Protein AF-A0A523TZM5-F1 (afdb_monomer)

Nearest PDB structures (foldseek):
  6fwv-assembly2_B  TM=5.794E-01  e=3.083E-03  Bacillus anthracis
  6fwv-assembly1_A  TM=5.996E-01  e=4.159E-03  Bacillus anthracis
  3rkp-assembly2_B  TM=5.674E-01  e=5.610E-03  Bacillus cereus ATCC 14579
  3e8v-assembly1_A  TM=5.576E-01  e=9.617E-03  Bacteroides fragilis NCTC 9343
  2ww8-assembly1_A  TM=5.257E-01  e=3.811E-02  Streptococcus pneumoniae

Solvent-accessible surface area (backbone atoms only — not comparable to full-atom values): 15868 Å² total; per-residue (Å²): 140,67,70,68,62,53,50,55,52,51,51,52,51,53,51,51,51,52,52,50,52,50,45,47,59,74,77,52,61,86,73,82,87,75,75,58,80,83,77,53,58,76,68,57,53,54,52,54,51,49,51,49,15,49,49,29,68,74,69,65,47,61,66,63,42,52,54,59,50,61,78,68,67,60,81,61,56,32,64,51,30,39,53,48,16,53,50,34,56,75,68,70,47,66,65,69,58,24,52,19,24,39,52,49,15,49,65,58,63,64,59,87,70,80,85,80,90,79,88,80,90,78,80,92,75,86,88,77,93,74,81,94,76,84,87,80,80,86,78,88,72,84,76,84,78,77,74,83,73,76,76,74,75,51,50,23,36,75,73,46,75,49,76,42,77,53,87,84,53,87,62,30,27,45,34,38,39,32,26,38,75,82,72,43,51,41,55,73,48,47,32,40,39,36,40,96,90,51,70,51,74,47,46,16,33,81,42,75,94,77,29,38,11,28,31,70,45,81,60,56,86,96,44,55,30,29,44,30,40,78,57,30,50,66,72,51,68,78,47,49,64,43,82,31,67,53,98,87,67,53,77,43,60,18,26,38,41,38,34,30,34,29,62,73,81,130

Foldseek 3Di:
DPPVVVVVVVVVVVVVVVVVVCCAPPPPDDDPPDPQCQPDDPVVLLVQLLVLLLVCVVPVPLVVSVVSVVSNVDDLQLVVLLVSLVVCVVVVHPNSSSVSSNVNSVSVVPDPDPDDDDDDDDDDDDDDDDDDDDDDDDDDDDDDDDDPDPDDAQQKEWDDKDWADDVVPVFAKEKEFEAEPVRAAAWFWWKWKDWDPGIDIDIAQPDPVVHRNIDMDTADAPIWIWMDGPSYDDIRGRDHFDWDADPVGDTDTIYMYIYMYGDDDD

pLDDT: mean 77.71, std 16.59, range [35.59, 95.38]

Radius of gyration: 30.73 Å; Cα contacts (8 Å, |Δi|>4): 353; chains: 1; bounding box: 85×67×90 Å

Mean predicted aligned error: 21.0 Å

Secondary structure (DSSP, 8-state):
--HHHHHHHHHHHHHHHHHHHHHHHHTS--------GGGS-HHHHHHHHHHHHHHHHHH--HHHHHHHHHHHT-SSHHHHHHHHHHHHHHTT--HHHHHHHHHHHHHHHT----S-----PPPP---PPPPPPP--PPP-PPPP-------PPPSEEEEEEEEE--TT--S-EEEEEEE-TTS-B-SS-EEEEEETTEEEEEETTS-TTT-TTEEEEEPPTT--EEEEETTEE-EEEEE---EEE-TTS-EEE-EEEEEEEEPPP-

Structure (mmCIF, N/CA/C/O backbone):
data_AF-A0A523TZM5-F1
#
_entry.id   AF-A0A523TZM5-F1
#
loop_
_atom_site.group_PDB
_atom_site.id
_atom_site.type_symbol
_atom_site.label_atom_id
_atom_site.label_alt_id
_atom_site.label_comp_id
_atom_site.label_asym_id
_atom_site.label_entity_id
_atom_site.label_seq_id
_atom_site.pdbx_PDB_ins_code
_atom_site.Cartn_x
_atom_site.Cartn_y
_atom_site.Cartn_z
_atom_site.occupancy
_atom_site.B_iso_or_equiv
_atom_site.auth_seq_id
_atom_site.auth_comp_id
_atom_site.auth_asym_id
_atom_site.auth_atom_id
_atom_site.pdbx_PDB_model_num
ATOM 1 N N . MET A 1 1 ? -57.112 22.376 24.353 1.00 52.84 1 MET A N 1
ATOM 2 C CA . MET A 1 1 ? -55.722 22.732 24.732 1.00 52.84 1 MET A CA 1
ATOM 3 C C . MET A 1 1 ? -54.672 21.960 23.908 1.00 52.84 1 MET A C 1
ATOM 5 O O . MET A 1 1 ? -53.610 21.655 24.419 1.00 52.84 1 MET A O 1
ATOM 9 N N . SER A 1 2 ? -54.918 21.672 22.620 1.00 59.94 2 SER A N 1
ATOM 10 C CA . SER A 1 2 ? -54.101 20.730 21.821 1.00 59.94 2 SER A CA 1
ATOM 11 C C . SER A 1 2 ? -53.388 21.338 20.602 1.00 59.94 2 SER A C 1
ATOM 13 O O . SER A 1 2 ? -52.633 20.643 19.935 1.00 59.94 2 SER A O 1
ATOM 15 N N . ARG A 1 3 ? -53.585 22.628 20.287 1.00 60.50 3 ARG A N 1
ATOM 16 C CA . ARG A 1 3 ? -52.954 23.250 19.105 1.00 60.50 3 ARG A CA 1
ATOM 17 C C . ARG A 1 3 ? -51.536 23.764 19.357 1.00 60.50 3 ARG A C 1
ATOM 19 O O . ARG A 1 3 ? -50.700 23.607 18.483 1.00 60.50 3 ARG A O 1
ATOM 26 N N . LEU A 1 4 ? -51.235 24.302 20.543 1.00 61.94 4 LEU A N 1
ATOM 27 C CA . LEU A 1 4 ? -49.889 24.817 20.846 1.00 61.94 4 LEU A CA 1
ATOM 28 C C . LEU A 1 4 ? -48.853 23.705 21.086 1.00 61.94 4 LEU A C 1
ATOM 30 O O . LEU A 1 4 ? -47.705 23.859 20.682 1.00 61.94 4 LEU A O 1
ATOM 34 N N . GLY A 1 5 ? -49.250 22.574 21.682 1.00 66.00 5 GLY A N 1
ATOM 35 C CA . GLY A 1 5 ? -48.340 21.443 21.919 1.00 66.00 5 GLY A CA 1
ATOM 36 C C . GLY A 1 5 ? -47.827 20.808 20.623 1.00 66.00 5 GLY A C 1
ATOM 37 O O . GLY A 1 5 ? -46.644 20.498 20.509 1.00 66.00 5 GLY A O 1
ATOM 38 N N . ASN A 1 6 ? -48.688 20.708 19.605 1.00 74.25 6 ASN A N 1
ATOM 39 C CA . ASN A 1 6 ? -48.296 20.166 18.305 1.00 74.25 6 ASN A CA 1
ATOM 40 C C . ASN A 1 6 ? -47.303 21.080 17.572 1.00 74.25 6 ASN A C 1
ATOM 42 O O . ASN A 1 6 ? -46.401 20.574 16.912 1.00 74.25 6 ASN A O 1
ATOM 46 N N . PHE A 1 7 ? -47.414 22.407 17.713 1.00 80.69 7 PHE A N 1
ATOM 47 C CA . PHE A 1 7 ? -46.448 23.336 17.114 1.00 80.69 7 PHE A CA 1
ATOM 48 C C . PHE A 1 7 ? -45.051 23.195 17.721 1.00 80.69 7 PHE A C 1
ATOM 50 O O . PHE A 1 7 ? -44.075 23.177 16.977 1.00 80.69 7 PHE A O 1
ATOM 57 N N . ALA A 1 8 ? -44.946 23.035 19.042 1.00 82.12 8 ALA A N 1
ATOM 58 C CA . ALA A 1 8 ? -43.656 22.814 19.694 1.00 82.12 8 ALA A CA 1
ATOM 59 C C . ALA A 1 8 ? -42.992 21.504 19.227 1.00 82.12 8 ALA A C 1
ATOM 61 O O . ALA A 1 8 ? -41.791 21.482 18.965 1.00 82.12 8 ALA A O 1
ATOM 62 N N . LEU A 1 9 ? -43.783 20.441 19.041 1.00 84.69 9 LEU A N 1
ATOM 63 C CA . LEU A 1 9 ? -43.298 19.167 18.500 1.00 84.69 9 LEU A CA 1
ATOM 64 C C . LEU A 1 9 ? -42.815 19.287 17.048 1.00 84.69 9 LEU A C 1
ATOM 66 O O . LEU A 1 9 ? -41.752 18.771 16.714 1.00 84.69 9 LEU A O 1
ATOM 70 N N . ILE A 1 10 ? -43.565 19.991 16.195 1.00 89.50 10 ILE A N 1
ATOM 71 C CA . ILE A 1 10 ? -43.198 20.185 14.784 1.00 89.50 10 ILE A CA 1
ATOM 72 C C . ILE A 1 10 ? -41.922 21.023 14.665 1.00 89.50 10 ILE A C 1
ATOM 74 O O . ILE A 1 10 ? -41.045 20.690 13.872 1.00 89.50 10 ILE A O 1
ATOM 78 N N . ILE A 1 11 ? -41.789 22.081 15.470 1.00 91.88 11 ILE A N 1
ATOM 79 C CA . ILE A 1 11 ? -40.585 22.919 15.473 1.00 91.88 11 ILE A CA 1
ATOM 80 C C . ILE A 1 11 ? -39.376 22.104 15.932 1.00 91.88 11 ILE A C 1
ATOM 82 O O . ILE A 1 11 ? -38.346 22.151 15.270 1.00 91.88 11 ILE A O 1
ATOM 86 N N . GLY A 1 12 ? -39.507 21.310 17.001 1.00 91.56 12 GLY A N 1
ATOM 87 C CA . GLY A 1 12 ? -38.433 20.431 17.468 1.00 91.56 12 GLY A CA 1
ATOM 88 C C . GLY A 1 12 ? -37.997 19.405 16.416 1.00 91.56 12 GLY A C 1
ATOM 89 O O . GLY A 1 12 ? -36.801 19.230 16.193 1.00 91.56 12 GLY A O 1
ATOM 90 N N . LEU A 1 13 ? -38.951 18.783 15.715 1.00 93.56 13 LEU A N 1
ATOM 91 C CA . LEU A 1 13 ? -38.673 17.829 14.637 1.00 93.56 13 LEU A CA 1
ATOM 92 C C . LEU A 1 13 ? -37.927 18.489 13.469 1.00 93.56 13 LEU A C 1
ATOM 94 O O . LEU A 1 13 ? -36.939 17.944 12.983 1.00 93.56 13 LEU A O 1
ATOM 98 N N . LEU A 1 14 ? -38.380 19.666 13.032 1.00 95.12 14 LEU A N 1
ATOM 99 C CA . LEU A 1 14 ? -37.749 20.390 11.929 1.00 95.12 14 LEU A CA 1
ATOM 100 C C . LEU A 1 14 ? -36.331 20.841 12.283 1.00 95.12 14 LEU A C 1
ATOM 102 O O . LEU A 1 14 ? -35.432 20.715 11.456 1.00 95.12 14 LEU A O 1
ATOM 106 N N . LEU A 1 15 ? -36.119 21.317 13.512 1.00 94.56 15 LEU A N 1
ATOM 107 C CA . LEU A 1 15 ? -34.799 21.729 13.991 1.00 94.56 15 LEU A CA 1
ATOM 108 C C . LEU A 1 15 ? -33.837 20.541 14.089 1.00 94.56 15 LEU A C 1
ATOM 110 O O . LEU A 1 15 ? -32.701 20.642 13.634 1.00 94.56 15 LEU A O 1
ATOM 114 N N . GLY A 1 16 ? -34.301 19.406 14.619 1.00 93.25 16 GLY A N 1
ATOM 115 C CA . GLY A 1 16 ? -33.507 18.180 14.689 1.00 93.25 16 GLY A CA 1
ATOM 116 C C . GLY A 1 16 ? -33.163 17.623 13.308 1.00 93.25 16 GLY A C 1
ATOM 117 O O . GLY A 1 16 ? -32.018 17.256 13.062 1.00 93.25 16 GLY A O 1
ATOM 118 N N . PHE A 1 17 ? -34.124 17.620 12.380 1.00 95.06 17 PHE A N 1
ATOM 119 C CA . PHE A 1 17 ? -33.896 17.161 11.011 1.00 95.06 17 PHE A CA 1
ATOM 120 C C . PHE A 1 17 ? -32.901 18.059 10.273 1.00 95.06 17 PHE A C 1
ATOM 122 O O . PHE A 1 17 ? -31.962 17.553 9.669 1.00 95.06 17 PHE A O 1
ATOM 129 N N . ALA A 1 18 ? -33.054 19.382 10.373 1.00 93.81 18 ALA A N 1
ATOM 130 C CA . ALA A 1 18 ? -32.127 20.332 9.765 1.00 93.81 18 ALA A CA 1
ATOM 131 C C . ALA A 1 18 ? -30.705 20.192 10.332 1.00 93.81 18 ALA A C 1
ATOM 133 O O . ALA A 1 18 ? -29.741 20.177 9.568 1.00 93.81 18 ALA A O 1
ATOM 134 N N . ALA A 1 19 ? -30.576 20.031 11.653 1.00 91.56 19 ALA A N 1
ATOM 135 C CA . ALA A 1 19 ? -29.288 19.813 12.304 1.00 91.56 19 ALA A CA 1
ATOM 136 C C . ALA A 1 19 ? -28.645 18.480 11.885 1.00 91.56 19 ALA A C 1
ATOM 138 O O . ALA A 1 19 ? -27.455 18.450 11.582 1.00 91.56 19 ALA A O 1
ATOM 139 N N . GLY A 1 20 ? -29.425 17.397 11.805 1.00 87.38 20 GLY A N 1
ATOM 140 C CA . GLY A 1 20 ? -28.947 16.089 11.350 1.00 87.38 20 GLY A CA 1
ATOM 141 C C . GLY A 1 20 ? -28.499 16.097 9.888 1.00 87.38 20 GLY A C 1
ATOM 142 O O . GLY A 1 20 ? -27.446 15.552 9.565 1.00 87.38 20 GLY A O 1
ATOM 143 N N . LEU A 1 21 ? -29.245 16.779 9.013 1.00 89.44 21 LEU A N 1
ATOM 144 C CA . LEU A 1 21 ? -28.885 16.919 7.601 1.00 89.44 21 LEU A CA 1
ATOM 145 C C . LEU A 1 21 ? -27.598 17.727 7.439 1.00 89.44 21 LEU A C 1
ATOM 147 O O . LEU A 1 21 ? -26.691 17.291 6.736 1.00 89.44 21 LEU A O 1
ATOM 151 N N . PHE A 1 22 ? -27.484 18.852 8.149 1.00 89.81 22 PHE A N 1
ATOM 152 C CA . PHE A 1 22 ? -26.275 19.671 8.152 1.00 89.81 22 PHE A CA 1
ATOM 153 C C . PHE A 1 22 ? -25.059 18.890 8.667 1.00 89.81 22 PHE A C 1
ATOM 155 O O . PHE A 1 22 ? -23.999 18.923 8.045 1.00 89.81 22 PHE A O 1
ATOM 162 N N . TYR A 1 23 ? -25.228 18.123 9.747 1.00 86.94 23 TYR A N 1
ATOM 163 C CA . TYR A 1 23 ? -24.180 17.259 10.286 1.00 86.94 23 TYR A CA 1
ATOM 164 C C . TYR A 1 23 ? -23.730 16.209 9.259 1.00 86.94 23 TYR A C 1
ATOM 166 O O . TYR A 1 23 ? -22.537 16.088 8.985 1.00 86.94 23 TYR A O 1
ATOM 174 N N . SER A 1 24 ? -24.681 15.512 8.624 1.00 84.88 24 SER A N 1
ATOM 175 C CA . SER A 1 24 ? -24.379 14.496 7.606 1.00 84.88 24 SER A CA 1
ATOM 176 C C . SER A 1 24 ? -23.699 15.058 6.353 1.00 84.88 24 SER A C 1
ATOM 178 O O . SER A 1 24 ? -22.948 14.350 5.701 1.00 84.88 24 SER A O 1
ATOM 180 N N . TRP A 1 25 ? -23.931 16.326 6.003 1.00 83.56 25 TRP A N 1
ATOM 181 C CA . TRP A 1 25 ? -23.362 16.927 4.792 1.00 83.56 25 TRP A CA 1
ATOM 182 C C . TRP A 1 25 ? -22.015 17.610 5.013 1.00 83.56 25 TRP A C 1
ATOM 184 O O . TRP A 1 25 ? -21.159 17.554 4.136 1.00 83.56 25 TRP A O 1
ATOM 194 N N . THR A 1 26 ? -21.824 18.278 6.151 1.00 82.38 26 THR A N 1
ATOM 195 C CA . THR A 1 26 ? -20.603 19.055 6.407 1.00 82.38 26 THR A CA 1
ATOM 196 C C . THR A 1 26 ? -19.524 18.247 7.112 1.00 82.38 26 THR A C 1
ATOM 198 O O . THR A 1 26 ? -18.348 18.493 6.866 1.00 82.38 26 THR A O 1
ATOM 201 N N . ILE A 1 27 ? -19.898 17.318 7.995 1.00 77.81 27 ILE A N 1
ATOM 202 C CA . ILE A 1 27 ? -18.931 16.656 8.882 1.00 77.81 27 ILE A CA 1
ATOM 203 C C . ILE A 1 27 ? -18.574 15.258 8.377 1.00 77.81 27 ILE A C 1
ATOM 205 O O . ILE A 1 27 ? -17.442 14.829 8.567 1.00 77.81 27 ILE A O 1
ATOM 209 N N . ASN A 1 28 ? -19.500 14.562 7.712 1.00 61.41 28 ASN A N 1
ATOM 210 C CA . ASN A 1 28 ? -19.249 13.216 7.201 1.00 61.41 28 ASN A CA 1
ATOM 211 C C . ASN A 1 28 ? -19.872 13.009 5.806 1.00 61.41 28 ASN A C 1
ATOM 213 O O . ASN A 1 28 ? -20.891 12.321 5.690 1.00 61.41 28 ASN A O 1
ATOM 217 N N . PRO A 1 29 ? -19.324 13.654 4.754 1.00 66.06 29 PRO A N 1
ATOM 218 C CA . PRO A 1 29 ? -19.803 13.440 3.395 1.00 66.06 29 PRO A CA 1
ATOM 219 C C . PRO A 1 29 ? -19.679 11.956 3.036 1.00 66.06 29 PRO A C 1
ATOM 221 O O . PRO A 1 29 ? -18.665 11.324 3.310 1.00 66.06 29 PRO A O 1
ATOM 224 N N . VAL A 1 30 ? -20.724 11.397 2.423 1.00 59.34 30 VAL A N 1
ATOM 225 C CA . VAL A 1 30 ? -20.752 9.981 2.038 1.00 59.34 30 VAL A CA 1
ATOM 226 C C . VAL A 1 30 ? -19.715 9.743 0.940 1.00 59.34 30 VAL A C 1
ATOM 228 O O . VAL A 1 30 ? -19.968 10.014 -0.235 1.00 59.34 30 VAL A O 1
ATOM 231 N N . GLU A 1 31 ? -18.544 9.236 1.310 1.00 61.19 31 GLU A N 1
ATOM 232 C CA . GLU A 1 31 ? -17.627 8.610 0.367 1.00 61.19 31 GLU A CA 1
ATOM 233 C C . GLU A 1 31 ? -18.182 7.229 0.014 1.00 61.19 31 GLU A C 1
ATOM 235 O O . GLU A 1 31 ? -18.322 6.349 0.862 1.00 61.19 31 GLU A O 1
ATOM 240 N N . TYR A 1 32 ? -18.551 7.041 -1.255 1.00 47.94 32 TYR A N 1
ATOM 241 C CA . TYR A 1 32 ? -18.967 5.746 -1.790 1.00 47.94 32 TYR A CA 1
ATOM 242 C C . TYR A 1 32 ? -17.741 4.826 -1.918 1.00 47.94 32 TYR A C 1
ATOM 244 O O . TYR A 1 32 ? -17.226 4.599 -3.014 1.00 47.94 32 TYR A O 1
ATOM 252 N N . ILE A 1 33 ? -17.252 4.314 -0.790 1.00 52.00 33 ILE A N 1
ATOM 253 C CA . ILE A 1 33 ? -16.214 3.281 -0.721 1.00 52.00 33 ILE A CA 1
ATOM 254 C C . ILE A 1 33 ? -16.911 1.930 -0.896 1.00 52.00 33 ILE A C 1
ATOM 256 O O . ILE A 1 33 ? -17.361 1.327 0.067 1.00 52.00 33 ILE A O 1
ATOM 260 N N . ASP A 1 34 ? -17.123 1.575 -2.164 1.00 47.78 34 ASP A N 1
ATOM 261 C CA . ASP A 1 34 ? -17.289 0.227 -2.742 1.00 47.78 34 ASP A CA 1
ATOM 262 C C . ASP A 1 34 ? -18.132 0.335 -4.017 1.00 47.78 34 ASP A C 1
ATOM 264 O O . ASP A 1 34 ? -19.267 -0.139 -4.130 1.00 47.78 34 ASP A O 1
ATOM 268 N N . SER A 1 35 ? -17.566 0.989 -5.034 1.00 43.72 35 SER A N 1
ATOM 269 C CA . SER A 1 35 ? -18.099 0.836 -6.383 1.00 43.72 35 SER A CA 1
ATOM 270 C C . SER A 1 35 ? -17.695 -0.544 -6.895 1.00 43.72 35 SER A C 1
ATOM 272 O O . SER A 1 35 ? -16.604 -0.755 -7.417 1.00 43.72 35 SER A O 1
ATOM 274 N N . SER A 1 36 ? -18.601 -1.509 -6.724 1.00 48.62 36 SER A N 1
ATOM 275 C CA . SER A 1 36 ? -18.529 -2.784 -7.435 1.00 48.62 36 SER A CA 1
ATOM 276 C C . SER A 1 36 ? -18.241 -2.503 -8.924 1.00 48.62 36 SER A C 1
ATOM 278 O O . SER A 1 36 ? -18.894 -1.623 -9.494 1.00 48.62 36 SER A O 1
ATOM 280 N N . PRO A 1 37 ? -17.298 -3.210 -9.578 1.00 49.06 37 PRO A N 1
ATOM 281 C CA . PRO A 1 37 ? -16.842 -2.911 -10.944 1.00 49.06 37 PRO A CA 1
ATOM 282 C C . PRO A 1 37 ? -17.927 -2.980 -12.039 1.00 49.06 37 PRO A C 1
ATOM 284 O O . PRO A 1 37 ? -17.660 -2.646 -13.192 1.00 49.06 37 PRO A O 1
ATOM 287 N N . ASP A 1 38 ? -19.157 -3.368 -11.696 1.00 48.34 38 ASP A N 1
ATOM 288 C CA . ASP A 1 38 ? -20.340 -3.254 -12.554 1.00 48.34 38 ASP A CA 1
ATOM 289 C C . ASP A 1 38 ? -20.720 -1.786 -12.851 1.00 48.34 38 ASP A C 1
ATOM 291 O O . ASP A 1 38 ? -21.126 -1.467 -13.971 1.00 48.34 38 ASP A O 1
ATOM 295 N N . SER A 1 39 ? -20.457 -0.875 -11.902 1.00 47.84 39 SER A N 1
ATOM 296 C CA . SER A 1 39 ? -20.743 0.567 -11.997 1.00 47.84 39 SER A CA 1
ATOM 297 C C . SER A 1 39 ? -19.742 1.358 -12.857 1.00 47.84 39 SER A C 1
ATOM 299 O O . SER A 1 39 ? -19.849 2.583 -12.960 1.00 47.84 39 SER A O 1
ATOM 301 N N . LEU A 1 40 ? -18.750 0.695 -13.467 1.00 50.38 40 LEU A N 1
ATOM 302 C CA . LEU A 1 40 ? -17.781 1.338 -14.360 1.00 50.38 40 LEU A CA 1
ATOM 303 C C . LEU A 1 40 ? -18.467 1.832 -15.643 1.00 50.38 40 LEU A C 1
ATOM 305 O O . LEU A 1 40 ? -19.199 1.087 -16.300 1.00 50.38 40 LEU A O 1
ATOM 309 N N . ARG A 1 41 ? -18.163 3.075 -16.044 1.00 57.56 41 ARG A N 1
ATOM 310 C CA . ARG A 1 41 ? -18.504 3.583 -17.381 1.00 57.56 41 ARG A CA 1
ATOM 311 C C . ARG A 1 41 ? -17.907 2.664 -18.464 1.00 57.56 41 ARG A C 1
ATOM 313 O O . ARG A 1 41 ? -16.890 1.998 -18.265 1.00 57.56 41 ARG A O 1
ATOM 320 N N . GLU A 1 42 ? -18.585 2.603 -19.606 1.00 61.09 42 GLU A N 1
ATOM 321 C CA . GLU A 1 42 ? -18.323 1.663 -20.709 1.00 61.09 42 GLU A CA 1
ATOM 322 C C . GLU A 1 42 ? -16.893 1.752 -21.285 1.00 61.09 42 GLU A C 1
ATOM 324 O O . GLU A 1 42 ? -16.341 0.765 -21.770 1.00 61.09 42 GLU A O 1
ATOM 329 N N . ASP A 1 43 ? -16.260 2.917 -21.163 1.00 60.88 43 ASP A N 1
ATOM 330 C CA . ASP A 1 43 ? -14.861 3.178 -21.501 1.00 60.88 43 ASP A CA 1
ATOM 331 C C . ASP A 1 43 ? -13.882 2.420 -20.589 1.00 60.88 43 ASP A C 1
ATOM 333 O O . ASP A 1 43 ? -13.005 1.714 -21.094 1.00 60.88 43 ASP A O 1
ATOM 337 N N . PHE A 1 44 ? -14.076 2.448 -19.268 1.00 65.75 44 PHE A N 1
ATOM 338 C CA . PHE A 1 44 ? -13.207 1.730 -18.323 1.00 65.75 44 PHE A CA 1
ATOM 339 C C . PHE A 1 44 ? -13.324 0.205 -18.431 1.00 65.75 44 PHE A C 1
ATOM 341 O O . PHE A 1 44 ? -12.350 -0.509 -18.178 1.00 65.75 44 PHE A O 1
ATOM 348 N N . LYS A 1 45 ? -14.482 -0.315 -18.865 1.00 73.75 45 LYS A N 1
ATOM 349 C CA . LYS A 1 45 ? -14.638 -1.749 -19.173 1.00 73.75 45 LYS A CA 1
ATOM 350 C C . LYS A 1 45 ? -13.683 -2.171 -20.290 1.00 73.75 45 LYS A C 1
ATOM 352 O O . LYS A 1 45 ? -13.078 -3.238 -20.212 1.00 73.75 45 LYS A O 1
ATOM 357 N N . SER A 1 46 ? -13.494 -1.320 -21.299 1.00 73.81 46 SER A N 1
ATOM 358 C CA . SER A 1 46 ? -12.579 -1.598 -22.410 1.00 73.81 46 SER A CA 1
ATOM 359 C C . SER A 1 46 ? -11.107 -1.613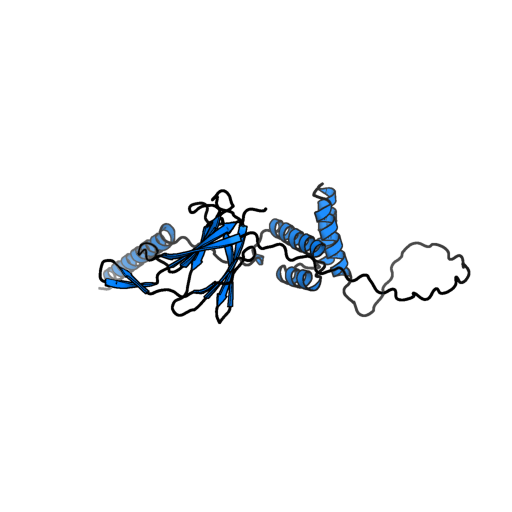 -21.971 1.00 73.81 46 SER A C 1
ATOM 361 O O . SER A 1 46 ? -10.333 -2.469 -22.404 1.00 73.81 46 SER A O 1
ATOM 363 N N . ASP A 1 47 ? -10.711 -0.739 -21.048 1.00 79.81 47 ASP A N 1
ATOM 364 C CA . ASP A 1 47 ? -9.336 -0.722 -20.546 1.00 79.81 47 ASP A CA 1
ATOM 365 C C . ASP A 1 47 ? -9.066 -1.899 -19.605 1.00 79.81 47 ASP A C 1
ATOM 367 O O . ASP A 1 47 ? -8.045 -2.575 -19.743 1.00 79.81 47 ASP A O 1
ATOM 371 N N . TYR A 1 48 ? -10.029 -2.258 -18.753 1.00 82.56 48 TYR A N 1
ATOM 372 C CA . TYR A 1 48 ? -9.947 -3.469 -17.935 1.00 82.56 48 TYR A CA 1
ATOM 373 C C . TYR A 1 48 ? -9.831 -4.747 -18.786 1.00 82.56 48 TYR A C 1
ATOM 375 O O . TYR A 1 48 ? -9.005 -5.617 -18.503 1.00 82.56 48 TYR A O 1
ATOM 383 N N . LEU A 1 49 ? -10.584 -4.845 -19.887 1.00 86.06 49 LEU A N 1
ATOM 384 C CA . LEU A 1 49 ? -10.458 -5.947 -20.847 1.00 86.06 49 LEU A CA 1
ATOM 385 C C . LEU A 1 49 ? -9.083 -6.002 -21.514 1.00 86.06 49 LEU A C 1
ATOM 387 O O . LEU A 1 49 ? -8.536 -7.087 -21.717 1.00 86.06 49 LEU A O 1
ATOM 391 N N . THR A 1 50 ? -8.512 -4.839 -21.827 1.00 85.88 50 THR A N 1
ATOM 392 C CA . THR A 1 50 ? -7.161 -4.740 -22.390 1.00 85.88 50 THR A CA 1
ATOM 393 C C . THR A 1 50 ? -6.117 -5.245 -21.392 1.00 85.88 50 THR A C 1
ATOM 395 O O . THR A 1 50 ? -5.214 -5.980 -21.785 1.00 85.88 50 THR A O 1
ATOM 398 N N . LEU A 1 51 ? -6.275 -4.939 -20.099 1.00 87.38 51 LEU A N 1
ATOM 399 C CA . LEU A 1 51 ? -5.404 -5.445 -19.031 1.00 87.38 51 LEU A CA 1
ATOM 400 C C . LEU A 1 51 ? -5.523 -6.962 -18.839 1.00 87.38 51 LEU A C 1
ATOM 402 O O . LEU A 1 51 ? -4.518 -7.644 -18.640 1.00 87.38 51 LEU A O 1
ATOM 406 N N . ILE A 1 52 ? -6.735 -7.521 -18.925 1.00 86.81 52 ILE A N 1
ATOM 407 C CA . ILE A 1 52 ? -6.914 -8.980 -18.888 1.00 86.81 52 ILE A CA 1
ATOM 408 C C . ILE A 1 52 ? -6.206 -9.626 -20.083 1.00 86.81 52 ILE A C 1
ATOM 410 O O . ILE A 1 52 ? -5.518 -10.633 -19.916 1.00 86.81 52 ILE A O 1
ATOM 414 N N . ALA A 1 53 ? -6.349 -9.044 -21.275 1.00 86.25 53 ALA A N 1
ATOM 415 C CA . ALA A 1 53 ? -5.729 -9.554 -22.489 1.00 86.25 53 ALA A CA 1
ATOM 416 C C . ALA A 1 53 ? -4.198 -9.493 -22.435 1.00 86.25 53 ALA A C 1
ATOM 418 O O . ALA A 1 53 ? -3.543 -10.485 -22.749 1.00 86.25 53 ALA A O 1
ATOM 419 N N . SER A 1 54 ? -3.615 -8.377 -21.993 1.00 85.44 54 SER A N 1
ATOM 420 C CA . SER A 1 54 ? -2.159 -8.247 -21.873 1.00 85.44 54 SER A CA 1
ATOM 421 C C . SER A 1 54 ? -1.582 -9.204 -20.825 1.00 85.44 54 SER A C 1
ATOM 423 O O . SER A 1 54 ? -0.569 -9.855 -21.083 1.00 85.44 54 SER A O 1
ATOM 425 N N . ALA A 1 55 ? -2.266 -9.377 -19.689 1.00 88.25 55 ALA A N 1
ATOM 426 C CA . ALA A 1 55 ? -1.888 -10.363 -18.681 1.00 88.25 55 ALA A CA 1
ATOM 427 C C . ALA A 1 55 ? -1.971 -11.803 -19.220 1.00 88.25 55 ALA A C 1
ATOM 429 O O . ALA A 1 55 ? -1.093 -12.616 -18.935 1.00 88.25 55 ALA A O 1
ATOM 430 N N . TYR A 1 56 ? -2.987 -12.121 -20.031 1.00 86.44 56 TYR A N 1
ATOM 431 C CA . TYR A 1 56 ? -3.109 -13.437 -20.661 1.00 86.44 56 TYR A CA 1
ATOM 432 C C . TYR A 1 56 ? -1.959 -13.723 -21.630 1.00 86.44 56 TYR A C 1
ATOM 434 O O . TYR A 1 56 ? -1.394 -14.808 -21.576 1.00 86.44 56 TYR A O 1
ATOM 442 N N . VAL A 1 57 ? -1.552 -12.761 -22.463 1.00 87.25 57 VAL A N 1
ATOM 443 C CA . VAL A 1 57 ? -0.395 -12.950 -23.359 1.00 87.25 57 VAL A CA 1
ATOM 444 C C . VAL A 1 57 ? 0.907 -13.129 -22.580 1.00 87.25 57 VAL A C 1
ATOM 446 O O . VAL A 1 57 ? 1.761 -13.908 -22.992 1.00 87.25 57 VAL A O 1
ATOM 449 N N . ALA A 1 58 ? 1.058 -12.441 -21.446 1.00 85.38 58 ALA A N 1
ATOM 450 C CA . ALA A 1 58 ? 2.255 -12.545 -20.619 1.00 85.38 58 ALA A CA 1
ATOM 451 C C . ALA A 1 58 ? 2.359 -13.887 -19.873 1.00 85.38 58 ALA A C 1
ATOM 453 O O . ALA A 1 58 ? 3.453 -14.427 -19.735 1.00 85.38 58 ALA A O 1
ATOM 454 N N . THR A 1 59 ? 1.242 -14.416 -19.363 1.00 84.50 59 THR A N 1
ATOM 455 C CA . THR A 1 59 ? 1.242 -15.606 -18.489 1.00 84.50 59 THR A CA 1
ATOM 456 C C . THR A 1 59 ? 0.770 -16.887 -19.188 1.00 84.50 59 THR A C 1
ATOM 458 O O . THR A 1 59 ? 1.130 -17.979 -18.763 1.00 84.50 59 THR A O 1
ATOM 461 N N . GLY A 1 60 ? -0.053 -16.791 -20.234 1.00 83.81 60 GLY A N 1
ATOM 462 C CA . GLY A 1 60 ? -0.682 -17.931 -20.919 1.00 83.81 60 GLY A CA 1
ATOM 463 C C . GLY A 1 60 ? -1.790 -18.639 -20.122 1.00 83.81 60 GLY A C 1
ATOM 464 O O . GLY A 1 60 ? -2.352 -19.627 -20.592 1.00 83.81 60 GLY A O 1
ATOM 465 N N . ASP A 1 61 ? -2.127 -18.145 -18.927 1.00 85.44 61 ASP A N 1
ATOM 466 C CA . ASP A 1 61 ? -3.088 -18.759 -18.003 1.00 85.44 61 ASP A CA 1
ATOM 467 C C . ASP A 1 61 ? -4.539 -18.475 -18.440 1.00 85.44 61 ASP A C 1
ATOM 469 O O . ASP A 1 61 ? -5.131 -17.430 -18.139 1.00 85.44 61 ASP A O 1
ATOM 473 N N . ALA A 1 62 ? -5.100 -19.413 -19.208 1.00 82.44 62 ALA A N 1
ATOM 474 C CA . ALA A 1 62 ? -6.445 -19.311 -19.769 1.00 82.44 62 ALA A CA 1
ATOM 475 C C . ALA A 1 62 ? -7.544 -19.396 -18.699 1.00 82.44 62 ALA A C 1
ATOM 477 O O . ALA A 1 62 ? -8.569 -18.722 -18.828 1.00 82.44 62 ALA A O 1
ATOM 478 N N . ASP A 1 63 ? -7.342 -20.181 -17.639 1.00 83.62 63 ASP A N 1
ATOM 479 C CA . ASP A 1 63 ? -8.332 -20.364 -16.575 1.00 83.62 63 ASP A CA 1
ATOM 480 C C . ASP A 1 63 ? -8.478 -19.092 -15.741 1.00 83.62 63 ASP A C 1
ATOM 482 O O . ASP A 1 63 ? -9.594 -18.622 -15.504 1.00 83.62 63 ASP A O 1
ATOM 486 N N . ARG A 1 64 ? -7.357 -18.447 -15.403 1.00 82.31 64 ARG A N 1
ATOM 487 C CA . ARG A 1 64 ? -7.354 -17.144 -14.728 1.00 82.31 64 ARG A CA 1
ATOM 488 C C . ARG A 1 64 ? -7.991 -16.048 -15.579 1.00 82.31 64 ARG A C 1
ATOM 490 O O . ARG A 1 64 ? -8.745 -15.226 -15.054 1.00 82.31 64 ARG A O 1
ATOM 497 N N . ALA A 1 65 ? -7.719 -16.025 -16.884 1.00 85.75 65 ALA A N 1
ATOM 498 C CA . ALA A 1 65 ? -8.318 -15.051 -17.795 1.00 85.75 65 ALA A CA 1
ATOM 499 C C . ALA A 1 65 ? -9.843 -15.236 -17.909 1.00 85.75 65 ALA A C 1
ATOM 501 O O . ALA A 1 65 ? -10.592 -14.261 -17.827 1.00 85.75 65 ALA A O 1
ATOM 502 N N . ARG A 1 66 ? -10.315 -16.487 -18.018 1.00 82.56 66 ARG A N 1
ATOM 503 C CA . ARG A 1 66 ? -11.748 -16.834 -18.019 1.00 82.56 66 ARG A CA 1
ATOM 504 C C . ARG A 1 66 ? -12.427 -16.465 -16.709 1.00 82.56 66 ARG A C 1
ATOM 506 O O . ARG A 1 66 ? -13.515 -15.897 -16.748 1.00 82.56 66 ARG A O 1
ATOM 513 N N . ALA A 1 67 ? -11.776 -16.747 -15.579 1.00 84.06 67 ALA A N 1
ATOM 514 C CA . ALA A 1 67 ? -12.276 -16.369 -14.267 1.00 84.06 67 ALA A CA 1
ATOM 515 C C . ALA A 1 67 ? -12.501 -14.858 -14.215 1.00 84.06 67 ALA A C 1
ATOM 517 O O . ALA A 1 67 ? -13.623 -14.454 -13.963 1.00 84.06 67 ALA A O 1
ATOM 518 N N . ARG A 1 68 ? -11.501 -14.035 -14.565 1.00 82.31 68 ARG A N 1
ATOM 519 C CA . ARG A 1 68 ? -11.605 -12.560 -14.580 1.00 82.31 68 ARG A CA 1
ATOM 520 C C . ARG A 1 68 ? -12.690 -12.037 -15.523 1.00 82.31 68 ARG A C 1
ATOM 522 O O . ARG A 1 68 ? -13.441 -11.147 -15.146 1.00 82.31 68 ARG A O 1
ATOM 529 N N . LEU A 1 69 ? -12.818 -12.620 -16.715 1.00 81.75 69 LEU A N 1
ATOM 530 C CA . LEU A 1 69 ? -13.876 -12.272 -17.672 1.00 81.75 69 LEU A CA 1
ATOM 531 C C . LEU A 1 69 ? -15.286 -12.565 -17.140 1.00 81.75 69 LEU A C 1
ATOM 533 O O . LEU A 1 69 ? -16.218 -11.833 -17.472 1.00 81.75 69 LEU A O 1
ATOM 537 N N . ALA A 1 70 ? -15.453 -13.598 -16.307 1.00 79.50 70 ALA A N 1
ATOM 538 C CA . ALA A 1 70 ? -16.749 -13.952 -15.731 1.00 79.50 70 ALA A CA 1
ATOM 539 C C . ALA A 1 70 ? -17.298 -12.870 -14.783 1.00 79.50 70 ALA A C 1
ATOM 541 O O . ALA A 1 70 ? -18.513 -12.707 -14.697 1.00 79.50 70 ALA A O 1
ATOM 542 N N . TRP A 1 71 ? -16.424 -12.088 -14.138 1.00 73.75 71 TRP A N 1
ATOM 543 C CA . TRP A 1 71 ? -16.828 -10.977 -13.264 1.00 73.75 71 TRP A CA 1
ATOM 544 C C . TRP A 1 71 ? -17.335 -9.759 -14.045 1.00 73.75 71 TRP A C 1
ATOM 546 O O . TRP A 1 71 ? -18.130 -8.995 -13.516 1.00 73.75 71 TRP A O 1
ATOM 556 N N . VAL A 1 72 ? -16.916 -9.586 -15.307 1.00 74.00 72 VAL A N 1
ATOM 557 C CA . VAL A 1 72 ? -17.301 -8.435 -16.154 1.00 74.00 72 VAL A CA 1
ATOM 558 C C . VAL A 1 72 ? -18.656 -8.655 -16.848 1.00 74.00 72 VAL A C 1
ATOM 560 O O . VAL A 1 72 ? -19.210 -7.726 -17.426 1.00 74.00 72 VAL A O 1
ATOM 563 N N . GLN A 1 73 ? -19.191 -9.884 -16.802 1.00 67.06 73 GLN A N 1
ATOM 564 C CA . GLN A 1 73 ? -20.499 -10.278 -17.353 1.00 67.06 73 GLN A CA 1
ATOM 565 C C . GLN A 1 73 ? -20.771 -9.787 -18.788 1.00 67.06 73 GLN A C 1
ATOM 567 O O . GLN A 1 73 ? -21.853 -9.310 -19.127 1.00 67.06 73 GLN A O 1
ATOM 572 N N . ILE A 1 74 ? -19.784 -9.925 -19.673 1.00 70.38 74 ILE A N 1
ATOM 573 C CA . ILE A 1 74 ? -19.923 -9.506 -21.072 1.00 70.38 74 ILE A CA 1
ATOM 574 C C . ILE A 1 74 ? -20.741 -10.541 -21.841 1.00 70.38 74 ILE A C 1
ATOM 576 O O . ILE A 1 74 ? -20.431 -11.735 -21.838 1.00 70.38 74 ILE A O 1
ATOM 580 N N . THR A 1 75 ? -21.761 -10.066 -22.554 1.00 71.19 75 THR A N 1
ATOM 581 C CA . THR A 1 75 ? -22.514 -10.894 -23.499 1.00 71.19 75 THR A CA 1
ATOM 582 C C . THR A 1 75 ? -21.621 -11.218 -24.695 1.00 71.19 75 THR A C 1
ATOM 584 O O . THR A 1 75 ? -21.136 -10.311 -25.365 1.00 71.19 75 THR A O 1
ATOM 587 N N . ASP A 1 76 ? -21.401 -12.509 -24.947 1.00 76.31 76 ASP A N 1
ATOM 588 C CA . ASP A 1 76 ? -20.544 -13.021 -26.025 1.00 76.31 76 ASP A CA 1
ATOM 589 C C . ASP A 1 76 ? -19.120 -12.401 -26.044 1.00 76.31 76 ASP A C 1
ATOM 591 O O . ASP A 1 76 ? -18.797 -11.513 -26.846 1.00 76.31 76 ASP A O 1
ATOM 595 N N . PRO A 1 77 ? -18.234 -12.847 -25.133 1.00 78.38 77 PRO A N 1
ATOM 596 C CA . PRO A 1 77 ? -16.930 -12.222 -24.934 1.00 78.38 77 PRO A CA 1
ATOM 597 C C . PRO A 1 77 ? -15.983 -12.420 -26.127 1.00 78.38 77 PRO A C 1
ATOM 599 O O . PRO A 1 77 ? -15.148 -11.556 -26.382 1.00 78.38 77 PRO A O 1
ATOM 602 N N . ALA A 1 78 ? -16.123 -13.505 -26.897 1.00 78.56 78 ALA A N 1
ATOM 603 C CA . ALA A 1 78 ? -15.253 -13.777 -28.041 1.00 78.56 78 ALA A CA 1
ATOM 604 C C . ALA A 1 78 ? -15.477 -12.764 -29.178 1.00 78.56 78 ALA A C 1
ATOM 606 O O . ALA A 1 78 ? -14.522 -12.161 -29.675 1.00 78.56 78 ALA A O 1
ATOM 607 N N . SER A 1 79 ? -16.735 -12.514 -29.557 1.00 78.25 79 SER A N 1
ATOM 608 C CA . SER A 1 79 ? -17.047 -11.549 -30.620 1.00 78.25 79 SER A CA 1
ATOM 609 C C . SER A 1 79 ? -16.801 -10.101 -30.187 1.00 78.25 79 SER A C 1
ATOM 611 O O . SER A 1 79 ? -16.359 -9.272 -30.989 1.00 78.25 79 SER A O 1
ATOM 613 N N . THR A 1 80 ? -17.034 -9.787 -28.910 1.00 84.19 80 THR A N 1
ATOM 614 C CA . THR A 1 80 ? -16.787 -8.455 -28.346 1.00 84.19 80 THR A CA 1
ATOM 615 C C . THR A 1 80 ? -15.297 -8.115 -28.346 1.00 84.19 80 THR A C 1
ATOM 617 O O . THR A 1 80 ? -14.916 -7.056 -28.850 1.00 84.19 80 THR A O 1
ATOM 620 N N . LEU A 1 81 ? -14.438 -9.030 -27.886 1.00 84.00 81 LEU A N 1
ATOM 621 C CA . LEU A 1 81 ? -12.985 -8.835 -27.898 1.00 84.00 81 LEU A CA 1
ATOM 622 C C . LEU A 1 81 ? -12.415 -8.789 -29.323 1.00 84.00 81 LEU A C 1
ATOM 624 O O . LEU A 1 81 ? -11.547 -7.964 -29.605 1.00 84.00 81 LEU A O 1
ATOM 628 N N . GLY A 1 82 ? -12.946 -9.599 -30.247 1.00 82.88 82 GLY A N 1
ATOM 629 C CA . GLY A 1 82 ? -12.550 -9.569 -31.658 1.00 82.88 82 GLY A CA 1
ATOM 630 C C . GLY A 1 82 ? -12.843 -8.225 -32.336 1.00 82.88 82 GLY A C 1
ATOM 631 O O . GLY A 1 82 ? -11.966 -7.651 -32.986 1.00 82.88 82 GLY A O 1
ATOM 632 N N . ARG A 1 83 ? -14.044 -7.665 -32.130 1.00 83.75 83 ARG A N 1
ATOM 633 C CA . ARG A 1 83 ? -14.393 -6.321 -32.632 1.00 83.75 83 ARG A CA 1
ATOM 634 C C . ARG A 1 83 ? -13.537 -5.231 -31.990 1.00 83.75 83 ARG A C 1
ATOM 636 O O . ARG A 1 83 ? -13.127 -4.287 -32.663 1.00 83.75 83 ARG A O 1
ATOM 643 N N . MET A 1 84 ? -13.237 -5.368 -30.701 1.00 84.12 84 MET A N 1
ATOM 644 C CA . MET A 1 84 ? -12.400 -4.417 -29.975 1.00 84.12 84 MET A CA 1
ATOM 645 C C . MET A 1 84 ? -10.951 -4.422 -30.482 1.00 84.12 84 MET A C 1
ATOM 647 O O . MET A 1 84 ? -10.379 -3.352 -30.690 1.00 84.12 84 MET A O 1
ATOM 651 N N . ALA A 1 85 ? -10.383 -5.597 -30.770 1.00 85.31 85 ALA A N 1
ATOM 652 C CA . ALA A 1 85 ? -9.061 -5.724 -31.380 1.00 85.31 85 ALA A CA 1
ATOM 653 C C . ALA A 1 85 ? -8.991 -5.011 -32.743 1.00 85.31 85 ALA A C 1
ATOM 655 O O . ALA A 1 85 ? -8.073 -4.229 -32.990 1.00 85.31 85 ALA A O 1
ATOM 656 N N . GLN A 1 86 ? -9.995 -5.217 -33.603 1.00 84.00 86 GLN A N 1
ATOM 657 C CA . GLN A 1 86 ? -10.082 -4.559 -34.913 1.00 84.00 86 GLN A CA 1
ATOM 658 C C . GLN A 1 86 ? -10.201 -3.033 -34.792 1.00 84.00 86 GLN A C 1
ATOM 660 O O . GLN A 1 86 ? -9.510 -2.299 -35.498 1.00 84.00 86 GLN A O 1
ATOM 665 N N . SER A 1 87 ? -11.029 -2.551 -33.862 1.00 83.75 87 SER A N 1
ATOM 666 C CA . SER A 1 87 ? -11.179 -1.120 -33.579 1.00 83.75 87 SER A CA 1
ATOM 667 C C . SER A 1 87 ? -9.862 -0.475 -33.122 1.00 83.75 87 SER A C 1
ATOM 669 O O . SER A 1 87 ? -9.492 0.593 -33.607 1.00 83.75 87 SER A O 1
ATOM 671 N N . ARG A 1 88 ? -9.095 -1.146 -32.249 1.00 83.44 88 ARG A N 1
ATOM 672 C CA . ARG A 1 88 ? -7.794 -0.652 -31.758 1.00 83.44 88 ARG A CA 1
ATOM 673 C C . ARG A 1 88 ? -6.754 -0.543 -32.881 1.00 83.44 88 ARG A C 1
ATOM 675 O O . ARG A 1 88 ? -6.020 0.444 -32.913 1.00 83.44 88 ARG A O 1
ATOM 682 N N . LEU A 1 89 ? -6.739 -1.493 -33.823 1.00 82.19 89 LEU A N 1
ATOM 683 C CA . LEU A 1 89 ? -5.889 -1.417 -35.022 1.00 82.19 89 LEU A CA 1
ATOM 684 C C . LEU A 1 89 ? -6.267 -0.224 -35.907 1.00 82.19 89 LEU A C 1
ATOM 686 O O . LEU A 1 89 ? -5.391 0.514 -36.346 1.00 82.19 89 LEU A O 1
ATOM 690 N N . ALA A 1 90 ? -7.566 0.000 -36.127 1.00 83.25 90 ALA A N 1
ATOM 691 C CA . ALA A 1 90 ? -8.050 1.128 -36.922 1.00 83.25 90 ALA A CA 1
ATOM 692 C C . ALA A 1 90 ? -7.768 2.491 -36.260 1.00 83.25 90 ALA A C 1
ATOM 694 O O . ALA A 1 90 ? -7.537 3.479 -36.951 1.00 83.25 90 ALA A O 1
ATOM 695 N N . ALA A 1 91 ? -7.754 2.540 -34.925 1.00 83.44 91 ALA A N 1
ATOM 696 C CA . ALA A 1 91 ? -7.485 3.743 -34.140 1.00 83.44 91 ALA A CA 1
ATOM 697 C C . ALA A 1 91 ? -5.985 4.054 -33.943 1.00 83.44 91 ALA A C 1
ATOM 699 O O . ALA A 1 91 ? -5.659 5.016 -33.249 1.00 83.44 91 ALA A O 1
ATOM 700 N N . GLY A 1 92 ? -5.070 3.246 -34.497 1.00 80.94 92 GLY A N 1
ATOM 701 C CA . GLY A 1 92 ? -3.621 3.449 -34.354 1.00 80.94 92 GLY A CA 1
ATOM 702 C C . GLY A 1 92 ? -3.101 3.257 -32.923 1.00 80.94 92 GLY A C 1
ATOM 703 O O . GLY A 1 92 ? -2.091 3.848 -32.543 1.00 80.94 92 GLY A O 1
ATOM 704 N N . ARG A 1 93 ? -3.805 2.468 -32.103 1.00 80.88 93 ARG A N 1
ATOM 705 C CA . ARG A 1 93 ? -3.357 2.094 -30.752 1.00 80.88 93 ARG A CA 1
ATOM 706 C C . ARG A 1 93 ? -2.208 1.075 -30.827 1.00 80.88 93 ARG A C 1
ATOM 708 O O . ARG A 1 93 ? -2.007 0.476 -31.885 1.00 80.88 93 ARG A O 1
ATOM 715 N N . PRO A 1 94 ? -1.448 0.859 -29.734 1.00 83.69 94 PRO A N 1
ATOM 716 C CA . PRO A 1 94 ? -0.324 -0.072 -29.739 1.00 83.69 94 PRO A CA 1
ATOM 717 C C . PRO A 1 94 ? -0.728 -1.453 -30.268 1.00 83.69 94 PRO A C 1
ATOM 719 O O . PRO A 1 94 ? -1.638 -2.093 -29.741 1.00 83.69 94 PRO A O 1
ATOM 722 N N . GLU A 1 95 ? -0.033 -1.941 -31.300 1.00 81.88 95 GLU A N 1
ATOM 723 C CA . GLU A 1 95 ? -0.358 -3.225 -31.943 1.00 81.88 95 GLU A CA 1
ATOM 724 C C . GLU A 1 95 ? -0.310 -4.405 -30.964 1.00 81.88 95 GLU A C 1
ATOM 726 O O . GLU A 1 95 ? -1.010 -5.400 -31.148 1.00 81.88 95 GLU A O 1
ATOM 731 N N . ALA A 1 96 ? 0.510 -4.294 -29.914 1.00 82.75 96 ALA A N 1
ATOM 732 C CA . ALA A 1 96 ? 0.601 -5.278 -28.844 1.00 82.75 96 ALA A CA 1
ATOM 733 C C . ALA A 1 96 ? -0.747 -5.482 -28.128 1.00 82.75 96 ALA A C 1
ATOM 735 O O . ALA A 1 96 ? -1.127 -6.621 -27.869 1.00 82.75 96 ALA A O 1
ATOM 736 N N . GLU A 1 97 ? -1.507 -4.409 -27.885 1.00 82.50 97 GLU A N 1
ATOM 737 C CA . GLU A 1 97 ? -2.828 -4.485 -27.247 1.00 82.50 97 GLU A CA 1
ATOM 738 C C . GLU A 1 97 ? -3.844 -5.175 -28.157 1.00 82.50 97 GLU A C 1
ATOM 740 O O . GLU A 1 97 ? -4.583 -6.060 -27.729 1.00 82.50 97 GLU A O 1
ATOM 745 N N . ALA A 1 98 ? -3.857 -4.810 -29.441 1.00 83.75 98 ALA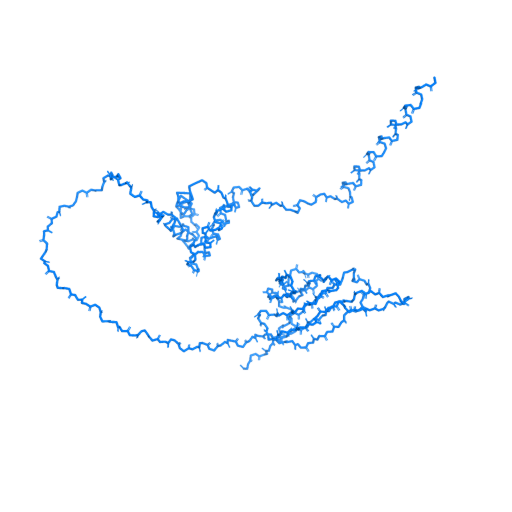 A N 1
ATOM 746 C CA . ALA A 1 98 ? -4.764 -5.410 -30.410 1.00 83.75 98 ALA A CA 1
ATOM 747 C C . ALA A 1 98 ? -4.481 -6.906 -30.620 1.00 83.75 98 ALA A C 1
ATOM 749 O O . ALA A 1 98 ? -5.413 -7.710 -30.680 1.00 83.75 98 ALA A O 1
ATOM 750 N N . ARG A 1 99 ? -3.200 -7.297 -30.685 1.00 82.69 99 ARG A N 1
ATOM 751 C CA . ARG A 1 99 ? -2.791 -8.709 -30.753 1.00 82.69 99 ARG A CA 1
ATOM 752 C C . ARG A 1 99 ? -3.206 -9.470 -29.495 1.00 82.69 99 ARG A C 1
ATOM 754 O O . ARG A 1 99 ? -3.710 -10.583 -29.616 1.00 82.69 99 ARG A O 1
ATOM 761 N N . ALA A 1 100 ? -3.061 -8.863 -28.318 1.00 86.12 100 ALA A N 1
ATOM 762 C CA . ALA A 1 100 ? -3.466 -9.479 -27.060 1.00 86.12 100 ALA A CA 1
ATOM 763 C C . ALA A 1 100 ? -4.976 -9.736 -26.992 1.00 86.12 100 ALA A C 1
ATOM 765 O O . ALA A 1 100 ? -5.407 -10.834 -26.638 1.00 86.12 100 ALA A O 1
ATOM 766 N N . LEU A 1 101 ? -5.785 -8.759 -27.405 1.00 85.00 101 LEU A N 1
ATOM 767 C CA . LEU A 1 101 ? -7.241 -8.901 -27.474 1.00 85.00 101 LEU A CA 1
ATOM 768 C C . LEU A 1 101 ? -7.663 -9.985 -28.477 1.00 85.00 101 LEU A C 1
ATOM 770 O O . LEU A 1 101 ? -8.564 -10.770 -28.186 1.00 85.00 101 LEU A O 1
ATOM 774 N N . ALA A 1 102 ? -6.987 -10.076 -29.626 1.00 83.00 102 ALA A N 1
ATOM 775 C CA . ALA A 1 102 ? -7.254 -11.105 -30.632 1.00 83.00 102 ALA A CA 1
ATOM 776 C C . ALA A 1 102 ? -6.900 -12.523 -30.143 1.00 83.00 102 ALA A C 1
ATOM 778 O O . ALA A 1 102 ? -7.652 -13.462 -30.396 1.00 83.00 102 ALA A O 1
ATOM 779 N N . GLN A 1 103 ? -5.795 -12.683 -29.410 1.00 83.69 103 GLN A N 1
ATOM 780 C CA . GLN A 1 103 ? -5.402 -13.971 -28.823 1.00 83.69 103 GLN A CA 1
ATOM 781 C C . GLN A 1 103 ? -6.358 -14.409 -27.710 1.00 83.69 103 GLN A C 1
ATOM 783 O O . GLN A 1 103 ? -6.741 -15.577 -27.649 1.00 83.69 103 GLN A O 1
ATOM 788 N N . LEU A 1 104 ? -6.806 -13.469 -26.871 1.00 85.88 104 LEU A N 1
ATOM 789 C CA . LEU A 1 104 ? -7.818 -13.747 -25.855 1.00 85.88 104 LEU A CA 1
ATOM 790 C C . LEU A 1 104 ? -9.164 -14.134 -26.495 1.00 85.88 104 LEU A C 1
ATOM 792 O O . LEU A 1 104 ? -9.821 -15.063 -26.028 1.00 85.88 104 LEU A O 1
ATOM 796 N N . ALA A 1 105 ? -9.557 -13.471 -27.589 1.00 85.19 105 ALA A N 1
ATOM 797 C CA . ALA A 1 105 ? -10.760 -13.811 -28.349 1.00 85.19 105 ALA A CA 1
ATOM 798 C C . ALA A 1 105 ? -10.687 -15.219 -28.968 1.00 85.19 105 ALA A C 1
ATOM 800 O O . ALA A 1 105 ? -11.665 -15.962 -28.887 1.00 85.19 105 ALA A O 1
ATOM 801 N N . ALA A 1 106 ? -9.536 -15.606 -29.529 1.00 82.06 106 ALA A N 1
ATOM 802 C CA . ALA A 1 106 ? -9.313 -16.947 -30.073 1.00 82.06 106 ALA A CA 1
ATOM 803 C C . ALA A 1 106 ? -9.462 -18.027 -28.986 1.00 82.06 106 ALA A C 1
ATOM 805 O O . ALA A 1 106 ? -10.294 -18.920 -29.122 1.00 82.06 106 ALA A O 1
ATOM 806 N N . MET A 1 107 ? -8.797 -17.845 -27.836 1.00 83.56 107 MET A N 1
ATOM 807 C CA . MET A 1 107 ? -8.888 -18.763 -26.689 1.00 83.56 107 MET A CA 1
ATOM 808 C C . MET A 1 107 ? -10.330 -19.006 -26.210 1.00 83.56 107 MET A C 1
ATOM 810 O O . MET A 1 107 ? -10.670 -20.097 -25.738 1.00 83.56 107 MET A O 1
ATOM 814 N N . LEU A 1 108 ? -11.187 -17.988 -26.307 1.00 78.44 108 LEU A N 1
ATOM 815 C CA . LEU A 1 108 ? -12.600 -18.079 -25.933 1.00 78.44 108 LEU A CA 1
ATOM 816 C C . LEU A 1 108 ? -13.471 -18.692 -27.037 1.00 78.44 108 LEU A C 1
ATOM 818 O O . LEU A 1 108 ? -14.495 -19.298 -26.719 1.00 78.44 108 LEU A O 1
ATOM 822 N N . GLY A 1 109 ? -13.071 -18.545 -28.303 1.00 69.00 109 GLY A N 1
ATOM 823 C CA . GLY A 1 109 ? -13.681 -19.208 -29.457 1.00 69.00 109 GLY A CA 1
ATOM 824 C C . GLY A 1 109 ? -13.429 -20.719 -29.482 1.00 69.00 109 GLY A C 1
ATOM 825 O O . GLY A 1 109 ? -14.273 -21.469 -29.961 1.00 69.00 109 GLY A O 1
ATOM 826 N N . GLU A 1 110 ? -12.335 -21.179 -28.873 1.00 60.47 110 GLU A N 1
ATOM 827 C CA . GLU A 1 110 ? -11.954 -22.594 -28.746 1.00 60.47 110 GLU A CA 1
ATOM 828 C C . GLU A 1 110 ? -12.720 -23.387 -27.662 1.00 60.47 110 GLU A C 1
ATOM 830 O O . GLU A 1 110 ? -12.269 -24.452 -27.226 1.00 60.47 110 GLU A O 1
ATOM 835 N N . ARG A 1 111 ? -13.893 -22.929 -27.191 1.00 43.56 111 ARG A N 1
ATOM 836 C CA . ARG A 1 111 ? -14.716 -23.781 -26.309 1.00 43.56 111 ARG A CA 1
ATOM 837 C C . ARG A 1 111 ? -14.992 -25.123 -27.012 1.00 43.56 111 ARG A C 1
ATOM 839 O O . ARG A 1 111 ? -15.396 -25.110 -28.175 1.00 43.56 111 ARG A O 1
ATOM 846 N N . PRO A 1 112 ? -14.847 -26.275 -26.327 1.00 47.97 112 PRO A N 1
ATOM 847 C CA . PRO A 1 112 ? -15.257 -27.556 -26.878 1.00 47.97 112 PRO A CA 1
ATOM 848 C C . PRO A 1 112 ? -16.786 -27.566 -26.946 1.00 47.97 112 PRO A C 1
ATOM 850 O O . PRO A 1 112 ? -17.469 -27.917 -25.986 1.00 47.97 112 PRO A O 1
ATOM 853 N N . SER A 1 113 ? -17.338 -27.119 -28.070 1.00 36.31 113 SER A N 1
ATOM 854 C CA . SER A 1 113 ? -18.748 -27.328 -28.373 1.00 36.31 113 SER A CA 1
ATOM 855 C C . SER A 1 113 ? -18.941 -28.813 -28.685 1.00 36.31 113 SER A C 1
ATOM 857 O O . SER A 1 113 ? -18.253 -29.331 -29.573 1.00 36.31 113 SER A O 1
ATOM 859 N N . PRO A 1 114 ? -19.854 -29.528 -28.005 1.00 43.22 114 PRO A N 1
ATOM 860 C CA . PRO A 1 114 ? -20.275 -30.828 -28.488 1.00 43.22 114 PRO A CA 1
ATOM 861 C C . PRO A 1 114 ? -20.964 -30.612 -29.840 1.00 43.22 114 PRO A C 1
ATOM 863 O O . PRO A 1 114 ? -21.891 -29.816 -29.948 1.00 43.22 114 PRO A O 1
ATOM 866 N N . LEU A 1 115 ? -20.427 -31.285 -30.861 1.00 48.75 115 LEU A N 1
ATOM 867 C CA . LEU A 1 115 ? -21.058 -31.683 -32.124 1.00 48.75 115 LEU A CA 1
ATOM 868 C C . LEU A 1 115 ? -22.352 -30.929 -32.481 1.00 48.75 115 LEU A C 1
ATOM 870 O O . LEU A 1 115 ? -23.401 -31.269 -31.957 1.00 48.75 115 LEU A O 1
ATOM 874 N N . ILE A 1 116 ? -22.279 -30.002 -33.440 1.00 36.75 116 ILE A N 1
ATOM 875 C CA . ILE A 1 116 ? -23.108 -29.970 -34.662 1.00 36.75 116 ILE A CA 1
ATOM 876 C C . ILE A 1 116 ? -22.398 -29.016 -35.631 1.00 36.75 116 ILE A C 1
ATOM 878 O O . ILE A 1 116 ? -22.398 -27.796 -35.474 1.00 36.75 116 ILE A O 1
ATOM 882 N N . ALA A 1 117 ? -21.744 -29.597 -36.634 1.00 37.19 117 ALA A N 1
ATOM 883 C CA . ALA A 1 117 ? -21.186 -28.868 -37.758 1.00 37.19 117 ALA A CA 1
ATOM 884 C C . ALA A 1 117 ? -22.330 -28.414 -38.677 1.00 37.19 117 ALA A C 1
ATOM 886 O O . ALA A 1 117 ? -23.037 -29.245 -39.241 1.00 37.19 117 ALA A O 1
ATOM 887 N N . THR A 1 118 ? -22.482 -27.103 -38.862 1.00 35.59 118 THR A N 1
ATOM 888 C CA . THR A 1 118 ? -23.160 -26.542 -40.039 1.00 35.59 118 THR A CA 1
ATOM 889 C C . THR A 1 118 ? -22.092 -25.847 -40.884 1.00 35.59 118 THR A C 1
ATOM 891 O O . THR A 1 118 ? -21.610 -24.791 -40.476 1.00 35.59 118 THR A O 1
ATOM 894 N N . PRO A 1 119 ? -21.660 -26.415 -42.023 1.00 44.38 119 PRO A N 1
ATOM 895 C CA . PRO A 1 119 ? -20.722 -25.739 -42.905 1.00 44.38 119 PRO A CA 1
ATOM 896 C C . PRO A 1 119 ? -21.482 -24.815 -43.867 1.00 44.38 119 PRO A C 1
ATOM 898 O O . PRO A 1 119 ? -22.408 -25.236 -44.553 1.00 44.38 119 PRO A O 1
ATOM 901 N N . THR A 1 120 ? -21.062 -23.555 -43.961 1.00 40.97 120 THR A N 1
ATOM 902 C CA . THR A 1 120 ? -21.342 -22.680 -45.121 1.00 40.97 120 THR A CA 1
ATOM 903 C C . THR A 1 120 ? -20.009 -22.049 -45.560 1.00 40.97 120 THR A C 1
ATOM 905 O O . THR A 1 120 ? -19.070 -22.007 -44.766 1.00 40.97 120 THR A O 1
ATOM 908 N N . PRO A 1 121 ? -19.837 -21.683 -46.838 1.00 44.94 121 PRO A N 1
ATOM 909 C CA . PRO A 1 121 ? -18.954 -22.373 -47.769 1.00 44.94 121 PRO A CA 1
ATOM 910 C C . PRO A 1 121 ? -17.622 -21.636 -47.950 1.00 44.94 121 PRO A C 1
ATOM 912 O O . PRO A 1 121 ? -17.598 -20.436 -48.218 1.00 44.94 121 PRO A O 1
ATOM 915 N N . HIS A 1 122 ? -16.511 -22.371 -47.882 1.00 45.41 122 HIS A N 1
ATOM 916 C CA . HIS A 1 122 ? -15.205 -21.888 -48.326 1.00 45.41 122 HIS A CA 1
ATOM 917 C C . HIS A 1 122 ? -14.910 -22.442 -49.724 1.00 45.41 122 HIS A C 1
ATOM 919 O O . HIS A 1 122 ? -15.219 -23.597 -50.020 1.00 45.41 122 HIS A O 1
ATOM 925 N N . GLY A 1 123 ? -14.390 -21.572 -50.590 1.00 40.34 123 GLY A N 1
ATOM 926 C CA . GLY A 1 123 ? -14.272 -21.761 -52.032 1.00 40.34 123 GLY A CA 1
ATOM 927 C C . GLY A 1 123 ? -13.556 -23.039 -52.464 1.00 40.34 123 GLY A C 1
ATOM 928 O O . GLY A 1 123 ? -12.644 -23.538 -51.809 1.00 40.34 123 GLY A O 1
ATOM 929 N N . ALA A 1 124 ? -13.993 -23.540 -53.617 1.00 50.69 124 ALA A N 1
ATOM 930 C CA . ALA A 1 124 ? -13.415 -24.671 -54.313 1.00 50.69 124 ALA A CA 1
ATOM 931 C C . ALA A 1 124 ? -11.922 -24.457 -54.610 1.00 50.69 124 ALA A C 1
ATOM 933 O O . ALA A 1 124 ? -11.547 -23.517 -55.309 1.00 50.69 124 ALA A O 1
ATOM 934 N N . ALA A 1 125 ? -11.098 -25.402 -54.163 1.00 39.94 125 ALA A N 1
ATOM 935 C CA . ALA A 1 125 ? -9.834 -25.725 -54.801 1.00 39.94 125 ALA A CA 1
ATOM 936 C C . ALA A 1 125 ? -9.783 -27.244 -55.009 1.00 39.94 125 ALA A C 1
ATOM 938 O O . ALA A 1 125 ? -9.833 -28.036 -54.070 1.00 39.94 125 ALA A O 1
ATOM 939 N N . THR A 1 126 ? -9.761 -27.609 -56.285 1.00 43.16 126 THR A N 1
ATOM 940 C CA . THR A 1 126 ? -9.617 -28.940 -56.869 1.00 43.16 126 THR A CA 1
ATOM 941 C C . THR A 1 126 ? -8.535 -29.781 -56.185 1.00 43.16 126 THR A C 1
ATOM 943 O O . THR A 1 126 ? -7.398 -29.343 -56.026 1.00 43.16 126 THR A O 1
ATOM 946 N N . THR A 1 127 ? -8.881 -31.019 -55.830 1.00 37.25 127 THR A N 1
ATOM 947 C CA . THR A 1 127 ? -7.961 -32.040 -55.324 1.00 37.25 127 THR A CA 1
ATOM 948 C C . THR A 1 127 ? -7.123 -32.632 -56.460 1.00 37.25 127 THR A C 1
ATOM 950 O O . THR A 1 127 ? -7.633 -33.329 -57.335 1.00 37.25 127 THR A O 1
ATOM 953 N N . THR A 1 128 ? -5.812 -32.405 -56.414 1.00 53.06 128 THR A N 1
ATOM 954 C CA . THR A 1 128 ? -4.819 -33.228 -57.122 1.00 53.06 128 THR A CA 1
ATOM 955 C C . THR A 1 128 ? -4.286 -34.271 -56.132 1.00 53.06 128 THR A C 1
ATOM 957 O O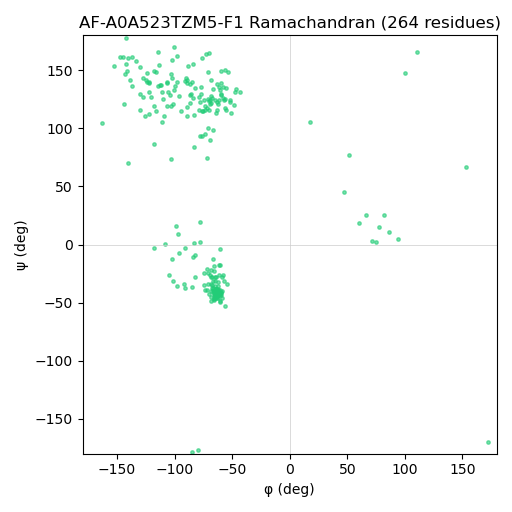 . THR A 1 128 ? -3.864 -33.879 -55.043 1.00 53.06 128 THR A O 1
ATOM 960 N N . PRO A 1 129 ? -4.287 -35.582 -56.438 1.00 46.31 129 PRO A N 1
ATOM 961 C CA . PRO A 1 129 ? -3.731 -36.583 -55.535 1.00 46.31 129 PRO A CA 1
ATOM 962 C C . PRO A 1 129 ? -2.197 -36.591 -55.638 1.00 46.31 129 PRO A C 1
ATOM 964 O O . PRO A 1 129 ? -1.645 -36.790 -56.720 1.00 46.31 129 PRO A O 1
ATOM 967 N N . LEU A 1 130 ? -1.511 -36.381 -54.511 1.00 47.78 130 LEU A N 1
ATOM 968 C CA . LEU A 1 130 ? -0.056 -36.529 -54.373 1.00 47.78 130 LEU A CA 1
ATOM 969 C C . LEU A 1 130 ? 0.256 -37.860 -53.640 1.00 47.78 130 LEU A C 1
ATOM 971 O O . LEU A 1 130 ? -0.552 -38.275 -52.805 1.00 47.78 130 LEU A O 1
ATOM 975 N N . PRO A 1 131 ? 1.369 -38.562 -53.948 1.00 62.75 131 PRO A N 1
ATOM 976 C CA . PRO A 1 131 ? 1.642 -39.918 -53.455 1.00 62.75 131 PRO A CA 1
ATOM 977 C C . PRO A 1 131 ? 1.959 -39.962 -51.947 1.00 62.75 131 PRO A C 1
ATOM 979 O O . PRO A 1 131 ? 2.284 -38.927 -51.361 1.00 62.75 131 PRO A O 1
ATOM 982 N N . PRO A 1 132 ? 1.923 -41.148 -51.303 1.00 52.91 132 PRO A N 1
ATOM 983 C CA . PRO A 1 132 ? 2.236 -41.271 -49.883 1.00 52.91 132 PRO A CA 1
ATOM 984 C C . PRO A 1 132 ? 3.723 -40.987 -49.611 1.00 52.91 132 PRO A C 1
ATOM 986 O O . PRO A 1 132 ? 4.606 -41.613 -50.195 1.00 52.91 132 PRO A O 1
ATOM 989 N N . SER A 1 133 ? 3.985 -40.053 -48.695 1.00 57.16 133 SER A N 1
ATOM 990 C CA . SER A 1 133 ? 5.311 -39.774 -48.129 1.00 57.16 133 SER A CA 1
ATOM 991 C C . SER A 1 133 ? 5.533 -40.636 -46.872 1.00 57.16 133 SER A C 1
ATOM 993 O O . SER A 1 133 ? 4.566 -40.872 -46.141 1.00 57.16 133 SER A O 1
ATOM 995 N N . PRO A 1 134 ? 6.753 -41.145 -46.605 1.00 56.56 134 PRO A N 1
ATOM 996 C CA . PRO A 1 134 ? 7.002 -42.073 -45.506 1.00 56.56 134 PRO A CA 1
ATOM 997 C C . PRO A 1 134 ? 6.849 -41.424 -44.124 1.00 56.56 134 PRO A C 1
ATOM 999 O O . PRO A 1 134 ? 7.257 -40.289 -43.880 1.00 56.56 134 PRO A O 1
ATOM 1002 N N . THR A 1 135 ? 6.282 -42.198 -43.203 1.00 54.50 135 THR A N 1
ATOM 1003 C CA . THR A 1 135 ? 6.179 -41.906 -41.772 1.00 54.50 135 THR A CA 1
ATOM 1004 C C . THR A 1 135 ? 7.572 -41.826 -41.141 1.00 54.50 135 THR A C 1
ATOM 1006 O O . THR A 1 135 ? 8.271 -42.834 -41.062 1.00 54.50 135 THR A O 1
ATOM 1009 N N . PHE A 1 136 ? 7.961 -40.649 -40.647 1.00 53.53 136 PHE A N 1
ATOM 1010 C CA . PHE A 1 136 ? 9.087 -40.508 -39.723 1.00 53.53 136 PHE A CA 1
ATOM 1011 C C . PHE A 1 136 ? 8.564 -40.531 -38.288 1.00 53.53 136 PHE A C 1
ATOM 1013 O O . PHE A 1 136 ? 7.816 -39.652 -37.865 1.00 53.53 136 PHE A O 1
ATOM 1020 N N . THR A 1 137 ? 8.953 -41.559 -37.544 1.00 55.06 137 THR A N 1
ATOM 1021 C CA . THR A 1 137 ? 8.715 -41.691 -36.106 1.00 55.06 137 THR A CA 1
ATOM 1022 C C . THR A 1 137 ? 9.589 -40.672 -35.359 1.00 55.06 137 THR A C 1
ATOM 1024 O O . THR A 1 137 ? 10.807 -40.697 -35.550 1.00 55.06 137 THR A O 1
ATOM 1027 N N . PRO A 1 138 ? 9.046 -39.772 -34.518 1.00 56.34 138 PRO A N 1
ATOM 1028 C CA . PRO A 1 138 ? 9.881 -38.890 -33.710 1.00 56.34 138 PRO A CA 1
ATOM 1029 C C . PRO A 1 138 ? 10.574 -39.672 -32.583 1.00 56.34 138 PRO A C 1
ATOM 1031 O O . PRO A 1 138 ? 9.931 -40.221 -31.689 1.00 56.34 138 PRO A O 1
ATOM 1034 N N . THR A 1 139 ? 11.905 -39.700 -32.630 1.00 63.41 139 THR A N 1
ATOM 1035 C CA . THR A 1 139 ? 12.775 -40.104 -31.519 1.00 63.41 139 THR A CA 1
ATOM 1036 C C . THR A 1 139 ? 12.698 -39.045 -30.419 1.00 63.41 139 THR A C 1
ATOM 1038 O O . THR A 1 139 ? 12.945 -37.866 -30.671 1.00 63.41 139 THR A O 1
ATOM 1041 N N . VAL A 1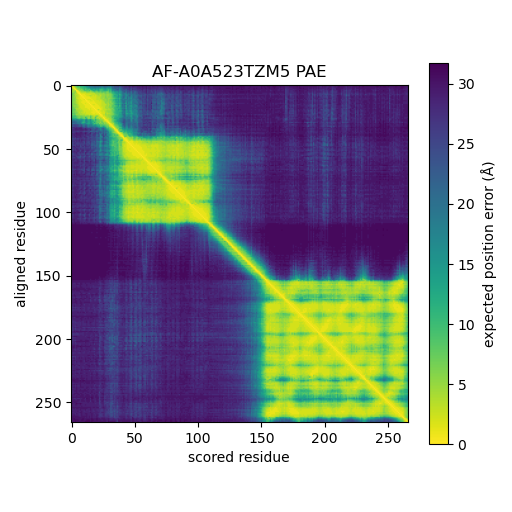 140 ? 12.353 -39.459 -29.198 1.00 56.75 140 VAL A N 1
ATOM 1042 C CA . VAL A 1 140 ? 12.319 -38.594 -28.011 1.00 56.75 140 VAL A CA 1
ATOM 1043 C C . VAL A 1 140 ? 13.754 -38.245 -27.616 1.00 56.75 140 VAL A C 1
ATOM 1045 O O . VAL A 1 140 ? 14.455 -39.045 -27.001 1.00 56.75 140 VAL A O 1
ATOM 1048 N N . THR A 1 141 ? 14.201 -37.048 -27.981 1.00 62.19 141 THR A N 1
ATOM 1049 C CA . THR A 1 141 ? 15.433 -36.457 -27.450 1.00 62.19 141 THR A CA 1
ATOM 1050 C C . THR A 1 141 ? 15.133 -35.885 -26.058 1.00 62.19 141 THR A C 1
ATOM 1052 O O . THR A 1 141 ? 14.186 -35.103 -25.938 1.00 62.19 141 THR A O 1
ATOM 1055 N N . PRO A 1 142 ? 15.883 -36.230 -24.995 1.00 58.47 142 PRO A N 1
ATOM 1056 C CA . PRO A 1 142 ? 15.712 -35.582 -23.699 1.00 58.47 142 PRO A CA 1
ATOM 1057 C C . PRO A 1 142 ? 16.102 -34.102 -23.806 1.00 58.47 142 PRO A C 1
ATOM 1059 O O . PRO A 1 142 ? 17.202 -33.763 -24.242 1.00 58.47 142 PRO A O 1
ATOM 1062 N N . SER A 1 143 ? 15.170 -33.226 -23.431 1.00 60.88 143 SER A N 1
ATOM 1063 C CA . SER A 1 143 ? 15.370 -31.776 -23.362 1.00 60.88 143 SER A CA 1
ATOM 1064 C C . SER A 1 143 ? 16.508 -31.439 -22.386 1.00 60.88 143 SER A C 1
ATOM 1066 O O . SER A 1 143 ? 16.567 -32.048 -21.316 1.00 60.88 143 SER A O 1
ATOM 1068 N N . PRO A 1 144 ? 17.398 -30.476 -22.694 1.00 56.41 144 PRO A N 1
ATOM 1069 C CA . PRO A 1 144 ? 18.407 -30.026 -21.744 1.00 56.41 144 PRO A CA 1
ATOM 1070 C C . PRO A 1 144 ? 17.730 -29.416 -20.510 1.00 56.41 144 PRO A C 1
ATOM 1072 O O . PRO A 1 144 ? 16.964 -28.458 -20.610 1.00 56.41 144 PRO A O 1
ATOM 1075 N N . THR A 1 145 ? 18.014 -29.990 -19.342 1.00 64.94 145 THR A N 1
ATOM 1076 C CA . THR A 1 145 ? 17.671 -29.422 -18.037 1.00 64.94 145 THR A CA 1
ATOM 1077 C C . THR A 1 145 ? 18.443 -28.117 -17.868 1.00 64.94 145 THR A C 1
ATOM 1079 O O . THR A 1 145 ? 19.672 -28.130 -17.783 1.00 64.94 145 THR A O 1
ATOM 1082 N N . LEU A 1 146 ? 17.733 -26.988 -17.842 1.00 48.84 146 LEU A N 1
ATOM 1083 C CA . LEU A 1 146 ? 18.317 -25.708 -17.449 1.00 48.84 146 LEU A CA 1
ATOM 1084 C C . LEU A 1 146 ? 18.850 -25.845 -16.009 1.00 48.84 146 LEU A C 1
ATOM 1086 O O . LEU A 1 146 ? 18.112 -26.328 -15.145 1.00 48.84 146 LEU A O 1
ATOM 1090 N N . PRO A 1 147 ? 20.110 -25.470 -15.724 1.00 59.97 147 PRO A N 1
ATOM 1091 C CA . PRO A 1 147 ? 20.599 -25.408 -14.350 1.00 59.97 147 PRO A CA 1
ATOM 1092 C C . PRO A 1 147 ? 19.740 -24.415 -13.546 1.00 59.97 147 PRO A C 1
ATOM 1094 O O . PRO A 1 147 ? 19.241 -23.451 -14.137 1.00 59.97 147 PRO A O 1
ATOM 1097 N N . PRO A 1 148 ? 19.549 -24.617 -12.226 1.00 49.03 148 PRO A N 1
ATOM 1098 C CA . PRO A 1 148 ? 18.829 -23.657 -11.400 1.00 49.03 148 PRO A CA 1
ATOM 1099 C C . PRO A 1 148 ? 19.504 -22.295 -11.555 1.00 49.03 148 PRO A C 1
ATOM 1101 O O . PRO A 1 148 ? 20.682 -22.129 -11.234 1.00 49.03 148 PRO A O 1
ATOM 1104 N N . THR A 1 149 ? 18.776 -21.333 -12.118 1.00 54.12 149 THR A N 1
ATOM 1105 C CA . THR A 1 149 ? 19.202 -19.938 -12.132 1.00 54.12 149 THR A CA 1
ATOM 1106 C C . THR A 1 149 ? 19.405 -19.530 -10.680 1.00 54.12 149 THR A C 1
ATOM 1108 O O . THR A 1 149 ? 18.504 -19.720 -9.865 1.00 54.12 149 THR A O 1
ATOM 1111 N N . ALA A 1 150 ? 20.602 -19.041 -10.349 1.00 47.75 150 ALA A N 1
ATOM 1112 C CA . ALA A 1 150 ? 20.885 -18.484 -9.037 1.00 47.75 150 ALA A CA 1
ATOM 1113 C C . ALA A 1 150 ? 19.771 -17.494 -8.680 1.00 47.75 150 ALA A C 1
ATOM 1115 O O . ALA A 1 150 ? 19.529 -16.545 -9.428 1.00 47.75 150 ALA A O 1
ATOM 1116 N N . THR A 1 151 ? 19.067 -17.755 -7.579 1.00 46.12 151 THR A N 1
ATOM 1117 C CA . THR A 1 151 ? 18.145 -16.802 -6.966 1.00 46.12 151 THR A CA 1
ATOM 1118 C C . THR A 1 151 ? 18.915 -15.501 -6.806 1.00 46.12 151 THR A C 1
ATOM 1120 O O . THR A 1 151 ? 19.911 -15.472 -6.082 1.00 46.12 151 THR A O 1
ATOM 1123 N N . ALA A 1 152 ? 18.524 -14.462 -7.548 1.00 52.03 152 ALA A N 1
ATOM 1124 C CA . ALA A 1 152 ? 19.097 -13.138 -7.374 1.00 52.03 152 ALA A CA 1
ATOM 1125 C C . ALA A 1 152 ? 19.003 -12.799 -5.881 1.00 52.03 152 ALA A C 1
ATOM 1127 O O . ALA A 1 152 ? 17.914 -12.895 -5.314 1.00 52.03 152 ALA A O 1
ATOM 1128 N N . SER A 1 153 ? 20.141 -12.501 -5.244 1.00 52.62 153 SER A N 1
ATOM 1129 C CA . SER A 1 153 ? 20.178 -12.049 -3.852 1.00 52.62 153 SER A CA 1
ATOM 1130 C C . SER A 1 153 ? 19.140 -10.949 -3.677 1.00 52.62 153 SER A C 1
ATOM 1132 O O . SER A 1 153 ? 19.064 -10.050 -4.524 1.00 52.62 153 SER A O 1
ATOM 1134 N N . ALA A 1 154 ? 18.304 -11.056 -2.644 1.00 62.06 154 ALA A N 1
ATOM 1135 C CA . ALA A 1 154 ? 17.286 -10.051 -2.423 1.00 62.06 154 ALA A CA 1
ATOM 1136 C C . ALA A 1 154 ? 18.003 -8.703 -2.219 1.00 62.06 154 ALA A C 1
ATOM 1138 O O . ALA A 1 154 ? 18.985 -8.631 -1.478 1.00 62.06 154 ALA A O 1
ATOM 1139 N N . PRO A 1 155 ? 17.619 -7.638 -2.939 1.00 77.12 155 PRO A N 1
ATOM 1140 C CA . PRO A 1 155 ? 18.364 -6.388 -2.894 1.00 77.12 155 PRO A CA 1
ATOM 1141 C C . PRO A 1 155 ? 18.316 -5.698 -1.528 1.00 77.12 155 PRO A C 1
ATOM 1143 O O . PRO A 1 155 ? 19.212 -4.908 -1.253 1.00 77.12 155 PRO A O 1
ATOM 1146 N N . PHE A 1 156 ? 17.314 -5.959 -0.684 1.00 86.25 156 PHE A N 1
ATOM 1147 C CA . PHE A 1 156 ? 17.106 -5.242 0.578 1.00 86.25 156 PHE A CA 1
ATOM 1148 C C . PHE A 1 156 ? 17.356 -6.126 1.800 1.00 86.25 156 PHE A C 1
ATOM 1150 O O . PHE A 1 156 ? 16.858 -7.239 1.867 1.00 86.25 156 PHE A O 1
ATOM 1157 N N . SER A 1 157 ? 18.037 -5.615 2.818 1.00 89.44 157 SER A N 1
ATOM 1158 C CA . SER A 1 157 ? 18.235 -6.323 4.087 1.00 89.44 157 SER A CA 1
ATOM 1159 C C . SER A 1 157 ? 17.724 -5.471 5.252 1.00 89.44 157 SER A C 1
ATOM 1161 O O . SER A 1 157 ? 17.760 -4.240 5.189 1.00 89.44 157 SER A O 1
ATOM 1163 N N . LEU A 1 158 ? 17.206 -6.106 6.306 1.00 89.81 158 LEU A N 1
ATOM 1164 C CA . LEU A 1 158 ? 16.729 -5.395 7.494 1.00 89.81 158 LEU A CA 1
ATOM 1165 C C . LEU A 1 158 ? 17.917 -4.799 8.264 1.00 89.81 158 LEU A C 1
ATOM 1167 O O . LEU A 1 158 ? 18.742 -5.533 8.807 1.00 89.81 158 LEU A O 1
ATOM 1171 N N . THR A 1 159 ? 17.981 -3.471 8.338 1.00 90.12 159 THR A N 1
ATOM 1172 C CA . THR A 1 159 ? 19.071 -2.744 9.009 1.00 90.12 159 THR A CA 1
ATOM 1173 C C . THR A 1 159 ? 18.686 -2.320 10.421 1.00 90.12 159 THR A C 1
ATOM 1175 O O . THR A 1 159 ? 19.523 -2.338 11.322 1.00 90.12 159 THR A O 1
ATOM 1178 N N . ALA A 1 160 ? 17.422 -1.950 10.641 1.00 90.19 160 ALA A N 1
ATOM 1179 C CA . ALA A 1 160 ? 16.944 -1.538 11.956 1.00 90.19 160 ALA A CA 1
ATOM 1180 C C . ALA A 1 160 ? 15.520 -2.024 12.216 1.00 90.19 160 ALA A C 1
ATOM 1182 O O . ALA A 1 160 ? 14.687 -2.074 11.314 1.00 90.19 160 ALA A O 1
ATOM 1183 N N . LYS A 1 161 ? 15.241 -2.340 13.481 1.00 92.12 161 LYS A N 1
ATOM 1184 C CA . LYS A 1 161 ? 13.896 -2.597 13.990 1.00 92.12 161 LYS A CA 1
ATOM 1185 C C . LYS A 1 161 ? 13.718 -1.907 15.332 1.00 92.12 161 LYS A C 1
ATOM 1187 O O . LYS A 1 161 ? 14.622 -1.960 16.166 1.00 92.12 161 LYS A O 1
ATOM 1192 N N . GLY A 1 162 ? 12.574 -1.268 15.531 1.00 89.56 162 GLY A N 1
ATOM 1193 C CA . GLY A 1 162 ? 12.262 -0.565 16.769 1.00 89.56 162 GLY A CA 1
ATOM 1194 C C . GLY A 1 162 ? 10.767 -0.502 17.031 1.00 89.56 162 GLY A C 1
ATOM 1195 O O . GLY A 1 162 ? 9.960 -0.543 16.105 1.00 89.56 162 GLY A O 1
ATOM 1196 N N . ASP A 1 163 ? 10.403 -0.404 18.303 1.00 90.56 163 ASP A N 1
ATOM 1197 C CA . ASP A 1 163 ? 9.053 -0.062 18.726 1.00 90.56 163 ASP A CA 1
ATOM 1198 C C . ASP A 1 163 ? 8.858 1.460 18.761 1.00 90.56 163 ASP A C 1
ATOM 1200 O O . ASP A 1 163 ? 9.747 2.208 19.168 1.00 90.56 163 ASP A O 1
ATOM 1204 N N . ILE A 1 164 ? 7.684 1.915 18.324 1.00 90.12 164 ILE A N 1
ATOM 1205 C CA . ILE A 1 164 ? 7.258 3.311 18.398 1.00 90.12 164 ILE A CA 1
ATOM 1206 C C . ILE A 1 164 ? 6.160 3.423 19.457 1.00 90.12 164 ILE A C 1
ATOM 1208 O O . ILE A 1 164 ? 5.032 2.970 19.257 1.00 90.12 164 ILE A O 1
ATOM 1212 N N . CYS A 1 165 ? 6.505 4.069 20.568 1.00 88.94 165 CYS A N 1
ATOM 1213 C CA . CYS A 1 165 ? 5.591 4.465 21.634 1.00 88.94 165 CYS A CA 1
ATOM 1214 C C . CYS A 1 165 ? 5.310 5.973 21.525 1.00 88.94 165 CYS A C 1
ATOM 1216 O O . CYS A 1 165 ? 5.849 6.764 22.300 1.00 88.94 165 CYS A O 1
ATOM 1218 N N . ASP A 1 166 ? 4.512 6.370 20.533 1.00 85.88 166 ASP A N 1
ATOM 1219 C CA . ASP A 1 166 ? 4.036 7.748 20.380 1.00 85.88 166 ASP A CA 1
ATOM 1220 C C . ASP A 1 166 ? 2.505 7.774 20.527 1.00 85.88 166 ASP A C 1
ATOM 1222 O O . ASP A 1 166 ? 1.822 7.198 19.677 1.00 85.88 166 ASP A O 1
ATOM 1226 N N . PRO A 1 167 ? 1.943 8.424 21.567 1.00 79.94 167 PRO A N 1
ATOM 1227 C CA . PRO A 1 167 ? 0.495 8.500 21.762 1.00 79.94 167 PRO A CA 1
ATOM 1228 C C . PRO A 1 167 ? -0.221 9.326 20.679 1.00 79.94 167 PRO A C 1
ATOM 1230 O O . PRO A 1 167 ? -1.445 9.279 20.586 1.00 79.94 167 PRO A O 1
ATOM 1233 N N . ALA A 1 168 ? 0.507 10.089 19.852 1.00 82.81 168 ALA A N 1
ATOM 1234 C CA . ALA A 1 168 ? -0.070 10.789 18.706 1.00 82.81 168 ALA A CA 1
ATOM 1235 C C . ALA A 1 168 ? -0.458 9.836 17.560 1.00 82.81 168 ALA A C 1
ATOM 1237 O O . ALA A 1 168 ? -1.305 10.185 16.733 1.00 82.81 168 ALA A O 1
ATOM 1238 N N . LEU A 1 169 ? 0.130 8.636 17.513 1.00 77.00 169 LEU A N 1
ATOM 1239 C CA . LEU A 1 169 ? -0.287 7.568 16.611 1.00 77.00 169 LEU A CA 1
ATOM 1240 C C 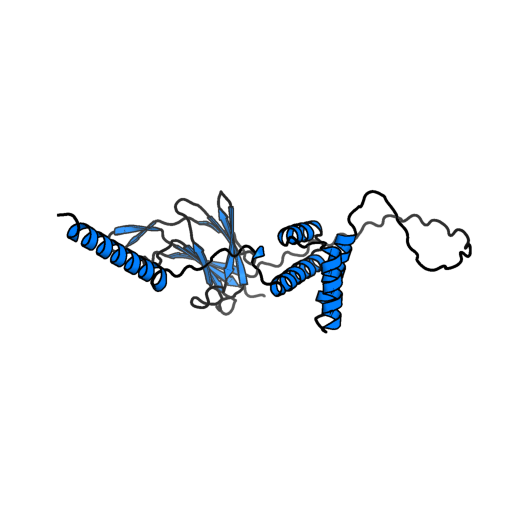. LEU A 1 169 ? -1.565 6.943 17.182 1.00 77.00 169 LEU A C 1
ATOM 1242 O O . LEU A 1 169 ? -1.514 6.064 18.035 1.00 77.00 169 LEU A O 1
ATOM 1246 N N . GLN A 1 170 ? -2.723 7.429 16.728 1.00 72.62 170 GLN A N 1
ATOM 1247 C CA . GLN A 1 170 ? -4.044 6.975 17.196 1.00 72.62 170 GLN A CA 1
ATOM 1248 C C . GLN A 1 170 ? -4.303 5.479 16.939 1.00 72.62 170 GLN A C 1
ATOM 1250 O O . GLN A 1 170 ? -5.194 4.896 17.553 1.00 72.62 170 GLN A O 1
ATOM 1255 N N . GLU A 1 171 ? -3.530 4.864 16.041 1.00 84.56 171 GLU A N 1
ATOM 1256 C CA . GLU A 1 171 ? -3.637 3.462 15.655 1.00 84.56 171 GLU A CA 1
ATOM 1257 C C . GLU A 1 171 ? -2.298 2.740 15.851 1.00 84.56 171 GLU A C 1
ATOM 1259 O O . GLU A 1 171 ? -1.228 3.266 15.530 1.00 84.56 171 GLU A O 1
ATOM 1264 N N . THR A 1 172 ? -2.357 1.501 16.348 1.00 90.44 172 THR A N 1
ATOM 1265 C CA . THR A 1 172 ? -1.195 0.605 16.388 1.00 90.44 172 THR A CA 1
ATOM 1266 C C . THR A 1 172 ? -0.916 0.082 14.983 1.00 90.44 172 THR A C 1
ATOM 1268 O O . THR A 1 172 ? -1.793 -0.474 14.324 1.00 90.44 172 THR A O 1
ATOM 1271 N N . GLN A 1 173 ? 0.304 0.282 14.492 1.00 93.00 173 GLN A N 1
ATOM 1272 C CA . GLN A 1 173 ? 0.665 -0.030 13.113 1.00 93.00 173 GLN A CA 1
ATOM 1273 C C . GLN A 1 173 ? 2.070 -0.624 12.995 1.00 93.00 173 GLN A C 1
ATOM 1275 O O . GLN A 1 173 ? 2.982 -0.298 13.754 1.00 93.00 173 GLN A O 1
ATOM 1280 N N . ILE A 1 174 ? 2.258 -1.481 11.996 1.00 94.06 174 ILE A N 1
ATOM 1281 C CA . ILE A 1 174 ? 3.565 -1.903 11.492 1.00 94.06 174 ILE A CA 1
ATOM 1282 C C . ILE A 1 174 ? 3.958 -0.912 10.409 1.00 94.06 174 ILE A C 1
ATOM 1284 O O . ILE A 1 174 ? 3.282 -0.822 9.393 1.00 94.06 174 ILE A O 1
ATOM 1288 N N . GLN A 1 175 ? 5.056 -0.197 10.605 1.00 94.19 175 GLN A N 1
ATOM 1289 C CA . GLN A 1 175 ? 5.617 0.734 9.635 1.00 94.19 175 GLN A CA 1
ATOM 1290 C C . GLN A 1 175 ? 6.875 0.129 9.027 1.00 94.19 175 GLN A C 1
ATOM 1292 O O . GLN A 1 175 ? 7.698 -0.469 9.725 1.00 94.19 175 GLN A O 1
ATOM 1297 N N . ILE A 1 176 ? 7.044 0.314 7.725 1.00 94.88 176 ILE A N 1
ATOM 1298 C CA . ILE A 1 176 ? 8.260 -0.049 7.011 1.00 94.88 176 ILE A CA 1
ATOM 1299 C C . ILE A 1 176 ? 8.832 1.184 6.322 1.00 94.88 176 ILE A C 1
ATOM 1301 O O . ILE A 1 176 ? 8.103 1.995 5.748 1.00 94.88 176 ILE A O 1
ATOM 1305 N N . LEU A 1 177 ? 10.154 1.305 6.362 1.00 94.69 177 LEU A N 1
ATOM 1306 C CA . LEU A 1 177 ? 10.899 2.310 5.624 1.00 94.69 177 LEU A CA 1
ATOM 1307 C C . LEU A 1 177 ? 11.960 1.609 4.781 1.00 94.69 177 LEU A C 1
ATOM 1309 O O . LEU A 1 177 ? 12.920 1.056 5.316 1.00 94.69 177 LEU A O 1
ATOM 1313 N N . VAL A 1 178 ? 11.786 1.624 3.463 1.00 94.31 178 VAL A N 1
ATOM 1314 C CA . VAL A 1 178 ? 12.727 0.999 2.529 1.00 94.31 178 VAL A CA 1
ATOM 1315 C C . VAL A 1 178 ? 13.610 2.061 1.895 1.00 94.31 178 VAL A C 1
ATOM 1317 O O . VAL A 1 178 ? 13.119 2.974 1.231 1.00 94.31 178 VAL A O 1
ATOM 1320 N N . LEU A 1 179 ? 14.918 1.925 2.089 1.00 93.12 179 LEU A N 1
ATOM 1321 C CA . LEU A 1 179 ? 15.949 2.845 1.630 1.00 93.12 179 LEU A CA 1
ATOM 1322 C C . LEU A 1 179 ? 16.867 2.164 0.609 1.00 93.12 179 LEU A C 1
ATOM 1324 O O . LEU A 1 179 ? 17.142 0.966 0.688 1.00 93.12 179 LEU A O 1
ATOM 1328 N N . ASN A 1 180 ? 17.388 2.930 -0.344 1.00 91.06 180 ASN A N 1
ATOM 1329 C CA . ASN A 1 180 ? 18.453 2.470 -1.232 1.00 91.06 180 ASN A CA 1
ATOM 1330 C C . ASN A 1 180 ? 19.846 2.664 -0.600 1.00 91.06 180 ASN A C 1
ATOM 1332 O O . ASN A 1 180 ? 19.986 3.161 0.519 1.00 91.06 180 ASN A O 1
ATOM 1336 N N . ALA A 1 181 ? 20.897 2.299 -1.338 1.00 88.19 181 ALA A N 1
ATOM 1337 C CA . ALA A 1 181 ? 22.285 2.475 -0.899 1.00 88.19 181 ALA A CA 1
ATOM 1338 C C . ALA A 1 181 ? 22.686 3.951 -0.667 1.00 88.19 181 ALA A C 1
ATOM 1340 O O . ALA A 1 181 ? 23.681 4.215 -0.003 1.00 88.19 181 ALA A O 1
ATOM 1341 N N . ALA A 1 182 ? 21.916 4.907 -1.198 1.00 86.81 182 ALA A N 1
ATOM 1342 C CA . ALA A 1 182 ? 22.089 6.345 -0.989 1.00 86.81 182 ALA A CA 1
ATOM 1343 C C . ALA A 1 182 ? 21.141 6.911 0.091 1.00 86.81 182 ALA A C 1
ATOM 1345 O O . ALA A 1 182 ? 20.931 8.119 0.128 1.00 86.81 182 ALA A O 1
ATOM 1346 N N . GLU A 1 183 ? 20.535 6.048 0.917 1.00 88.31 183 GLU A N 1
ATOM 1347 C CA . GLU A 1 183 ? 19.587 6.405 1.988 1.00 88.31 183 GLU A CA 1
ATOM 1348 C C . GLU A 1 183 ? 18.319 7.134 1.506 1.00 88.31 183 GLU A C 1
ATOM 1350 O O . GLU A 1 183 ? 17.589 7.735 2.292 1.00 88.31 183 GLU A O 1
ATOM 1355 N N . HIS A 1 184 ? 17.999 7.047 0.213 1.00 91.38 184 HIS A N 1
ATOM 1356 C CA . HIS A 1 184 ? 16.748 7.570 -0.327 1.00 91.38 184 HIS A CA 1
ATOM 1357 C C . HIS A 1 184 ? 15.657 6.500 -0.319 1.00 91.38 184 HIS A C 1
ATOM 1359 O O . HIS A 1 184 ? 15.908 5.340 -0.653 1.00 91.38 184 HIS A O 1
ATOM 1365 N N . GLY A 1 185 ? 14.430 6.911 0.004 1.00 91.31 185 GLY A N 1
ATOM 1366 C CA . GLY A 1 185 ? 13.267 6.029 0.019 1.00 91.31 185 GLY A CA 1
ATOM 1367 C C . GLY A 1 185 ? 12.952 5.424 -1.353 1.00 91.31 185 GLY A C 1
ATOM 1368 O O . GLY A 1 185 ? 12.958 6.132 -2.362 1.00 91.31 185 GLY A O 1
ATOM 1369 N N . VAL A 1 186 ? 12.654 4.126 -1.388 1.00 92.00 186 VAL A N 1
ATOM 1370 C CA . VAL A 1 186 ? 12.310 3.385 -2.611 1.00 92.00 186 VAL A CA 1
ATOM 1371 C C . VAL A 1 186 ? 10.818 3.073 -2.625 1.00 92.00 186 VAL A C 1
ATOM 1373 O O . VAL A 1 186 ? 10.329 2.360 -1.751 1.00 92.00 186 VAL A O 1
ATOM 1376 N N . ALA A 1 187 ? 10.111 3.578 -3.636 1.00 93.50 187 ALA A N 1
ATOM 1377 C CA . ALA A 1 187 ? 8.687 3.321 -3.843 1.00 93.50 187 ALA A CA 1
ATOM 1378 C C . ALA A 1 187 ? 8.434 2.010 -4.598 1.00 93.50 187 ALA A C 1
ATOM 1380 O O . ALA A 1 187 ? 9.270 1.562 -5.384 1.00 93.50 187 ALA A O 1
ATOM 1381 N N . GLY A 1 188 ? 7.245 1.437 -4.402 1.00 89.94 188 GLY A N 1
ATOM 1382 C CA . GLY A 1 188 ? 6.782 0.239 -5.101 1.00 89.94 188 GLY A CA 1
ATOM 1383 C C . GLY A 1 188 ? 7.366 -1.072 -4.576 1.00 89.94 188 GLY A C 1
ATOM 1384 O O . GLY A 1 188 ? 7.268 -2.086 -5.262 1.00 89.94 188 GLY A O 1
ATOM 1385 N N . VAL A 1 189 ? 7.967 -1.067 -3.384 1.00 91.31 189 VAL A N 1
ATOM 1386 C CA . VAL A 1 189 ? 8.468 -2.284 -2.738 1.00 91.31 189 VAL A CA 1
ATOM 1387 C C . VAL A 1 189 ? 7.317 -2.958 -2.004 1.00 91.31 189 VAL A C 1
ATOM 1389 O O . VAL A 1 189 ? 6.635 -2.325 -1.199 1.00 91.31 189 VAL A O 1
ATOM 1392 N N . GLU A 1 190 ? 7.097 -4.235 -2.304 1.00 92.81 190 GLU A N 1
ATOM 1393 C CA . GLU A 1 190 ? 6.012 -5.038 -1.740 1.00 92.81 190 GLU A CA 1
ATOM 1394 C C . GLU A 1 190 ? 6.422 -5.681 -0.411 1.00 92.81 190 GLU A C 1
ATOM 1396 O O . GLU A 1 190 ? 7.442 -6.375 -0.317 1.00 92.81 190 GLU A O 1
ATOM 1401 N N . ALA A 1 191 ? 5.586 -5.484 0.604 1.00 93.06 191 ALA A N 1
ATOM 1402 C CA . ALA A 1 191 ? 5.661 -6.153 1.889 1.00 93.06 191 ALA A CA 1
ATOM 1403 C C . ALA A 1 191 ? 4.439 -7.047 2.093 1.00 93.06 191 ALA A C 1
ATOM 1405 O O . ALA A 1 191 ? 3.306 -6.647 1.834 1.00 93.06 191 ALA A O 1
ATOM 1406 N N . LEU A 1 192 ? 4.688 -8.253 2.587 1.00 94.31 192 LEU A N 1
ATOM 1407 C CA . LEU A 1 192 ? 3.696 -9.250 2.948 1.00 94.31 192 LEU A CA 1
ATOM 1408 C C . LEU A 1 192 ? 3.674 -9.389 4.470 1.00 94.31 192 LEU A C 1
ATOM 1410 O O . LEU A 1 192 ? 4.692 -9.682 5.094 1.00 94.31 192 LEU A O 1
ATOM 1414 N N . VAL A 1 193 ? 2.499 -9.219 5.062 1.00 94.50 193 VAL A N 1
ATOM 1415 C CA . VAL A 1 193 ? 2.232 -9.523 6.467 1.00 94.50 193 VAL A CA 1
ATOM 1416 C C . VAL A 1 193 ? 1.312 -10.730 6.546 1.00 94.50 193 VAL A C 1
ATOM 1418 O O . VAL A 1 193 ? 0.290 -10.786 5.869 1.00 94.50 193 VAL A O 1
ATOM 1421 N N . VAL A 1 194 ? 1.675 -11.700 7.378 1.00 94.38 194 VAL A N 1
ATOM 1422 C CA . VAL A 1 194 ? 0.945 -12.958 7.574 1.00 94.38 194 VAL A CA 1
ATOM 1423 C C . VAL A 1 194 ? 0.570 -13.102 9.046 1.00 94.38 194 VAL A C 1
ATOM 1425 O O . VAL A 1 194 ? 1.383 -12.804 9.919 1.00 94.38 194 VAL A O 1
ATOM 1428 N N . TRP A 1 195 ? -0.643 -13.569 9.325 1.00 94.25 195 TRP A N 1
ATOM 1429 C CA . TRP A 1 195 ? -1.141 -13.898 10.664 1.00 94.25 195 TRP A CA 1
ATOM 1430 C C . TRP A 1 195 ? -2.019 -15.158 10.603 1.00 94.25 195 TRP A C 1
ATOM 1432 O O . TRP A 1 195 ? -2.254 -15.713 9.531 1.00 94.25 195 TRP A O 1
ATOM 1442 N N . ASP A 1 196 ? -2.526 -15.624 11.744 1.00 89.62 196 ASP A N 1
ATOM 1443 C CA . ASP A 1 196 ? -3.188 -16.936 11.855 1.00 89.62 196 ASP A CA 1
ATOM 1444 C C . ASP A 1 196 ? -4.387 -17.142 10.911 1.00 89.62 196 ASP A C 1
ATOM 1446 O O . ASP A 1 196 ? -4.668 -18.266 10.494 1.00 89.62 196 ASP A O 1
ATOM 1450 N N . THR A 1 197 ? -5.114 -16.071 10.577 1.00 87.12 197 THR A N 1
ATOM 1451 C CA . THR A 1 197 ? -6.353 -16.138 9.783 1.00 87.12 197 THR A CA 1
ATOM 1452 C C . THR A 1 197 ? -6.207 -15.601 8.360 1.00 87.12 197 THR A C 1
ATOM 1454 O O . THR A 1 197 ? -7.185 -15.619 7.611 1.00 87.12 197 THR A O 1
ATOM 1457 N N . GLY A 1 198 ? -5.017 -15.143 7.954 1.00 90.50 198 GLY A N 1
ATOM 1458 C CA . GLY A 1 198 ? -4.827 -14.574 6.624 1.00 90.50 198 GLY A CA 1
ATOM 1459 C C . GLY A 1 198 ? -3.465 -13.937 6.373 1.00 90.50 198 GLY A C 1
ATOM 1460 O O . GLY A 1 198 ? -2.516 -14.069 7.141 1.00 90.50 198 GLY A O 1
ATOM 1461 N N . GLN A 1 199 ? -3.384 -13.238 5.247 1.00 93.81 199 GLN A N 1
ATOM 1462 C CA . GLN A 1 199 ? -2.226 -12.452 4.849 1.00 93.81 199 GLN A CA 1
ATOM 1463 C C . GLN A 1 199 ? -2.683 -11.167 4.156 1.00 93.81 199 GLN A C 1
ATOM 1465 O O . GLN A 1 199 ? -3.770 -11.123 3.578 1.00 93.81 199 GLN A O 1
ATOM 1470 N N . SER A 1 200 ? -1.845 -10.137 4.184 1.00 92.38 200 SER A N 1
ATOM 1471 C CA . SER A 1 200 ? -2.070 -8.855 3.524 1.00 92.38 200 SER A CA 1
ATOM 1472 C C . SER A 1 200 ? -0.778 -8.367 2.889 1.00 92.38 200 SER A C 1
ATOM 1474 O O . SER A 1 200 ? 0.298 -8.523 3.463 1.00 92.38 200 SER A O 1
ATOM 1476 N N . THR A 1 201 ? -0.889 -7.770 1.709 1.00 93.62 201 THR A N 1
ATOM 1477 C CA . THR A 1 201 ? 0.229 -7.151 0.995 1.00 93.62 201 THR A CA 1
ATOM 1478 C C . THR A 1 201 ? 0.036 -5.645 0.943 1.00 93.62 201 THR A C 1
ATOM 1480 O O . THR A 1 201 ? -1.064 -5.177 0.648 1.00 93.62 201 THR A O 1
ATOM 1483 N N . PHE A 1 202 ? 1.101 -4.889 1.166 1.00 93.56 202 PHE A N 1
ATOM 1484 C CA . PHE A 1 202 ? 1.110 -3.431 1.080 1.00 93.56 202 PHE A CA 1
ATOM 1485 C C . PHE A 1 202 ? 2.417 -2.947 0.443 1.00 93.56 202 PHE A C 1
ATOM 1487 O O . PHE A 1 202 ? 3.394 -3.691 0.363 1.00 93.56 202 PHE A O 1
ATOM 1494 N N . PHE A 1 203 ? 2.418 -1.716 -0.070 1.00 94.31 203 PHE A N 1
ATOM 1495 C CA . PHE A 1 203 ? 3.488 -1.202 -0.928 1.00 94.31 203 PHE A CA 1
ATOM 1496 C C . PHE A 1 203 ? 4.033 0.129 -0.418 1.00 94.31 203 PHE A C 1
ATOM 1498 O O . PHE A 1 203 ? 3.270 0.984 0.035 1.00 94.31 203 PHE A O 1
ATOM 1505 N N . THR A 1 204 ? 5.344 0.334 -0.553 1.00 93.94 204 THR A N 1
ATOM 1506 C CA . THR A 1 204 ? 5.982 1.620 -0.242 1.00 93.94 204 THR A CA 1
ATOM 1507 C C . THR A 1 204 ? 5.638 2.713 -1.249 1.00 93.94 204 THR A C 1
ATOM 1509 O O . THR A 1 204 ? 5.443 2.459 -2.440 1.00 93.94 204 THR A O 1
ATOM 1512 N N . GLY A 1 205 ? 5.590 3.958 -0.772 1.00 91.31 205 GLY A N 1
ATOM 1513 C CA . GLY A 1 205 ? 5.420 5.149 -1.609 1.00 91.31 205 GLY A CA 1
ATOM 1514 C C . GLY A 1 205 ? 3.971 5.516 -1.920 1.00 91.31 205 GLY A C 1
ATOM 1515 O O . GLY A 1 205 ? 3.732 6.395 -2.745 1.00 91.31 205 GLY A O 1
ATOM 1516 N N . LEU A 1 206 ? 3.008 4.880 -1.247 1.00 89.94 206 LEU A N 1
ATOM 1517 C CA . LEU A 1 206 ? 1.585 5.226 -1.339 1.00 89.94 206 LEU A CA 1
ATOM 1518 C C . LEU A 1 206 ? 1.185 6.413 -0.441 1.00 89.94 206 LEU A C 1
ATO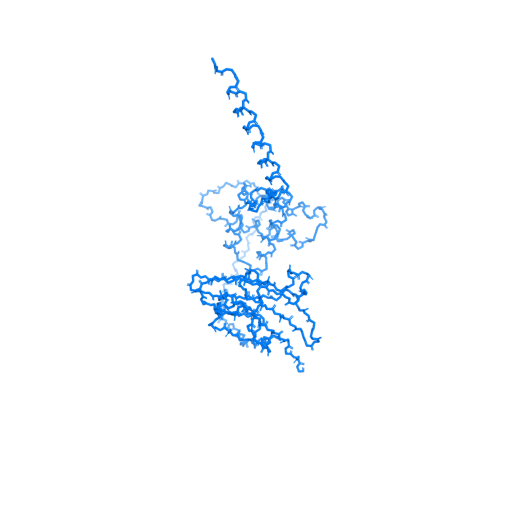M 1520 O O . LEU A 1 206 ? 0.075 6.921 -0.577 1.00 89.94 206 LEU A O 1
ATOM 1524 N N . LYS A 1 207 ? 2.089 6.875 0.436 1.00 89.56 207 LYS A N 1
ATOM 1525 C CA . LYS A 1 207 ? 1.915 8.041 1.321 1.00 89.56 207 LYS A CA 1
ATOM 1526 C C . LYS A 1 207 ? 2.951 9.129 1.006 1.00 89.56 207 LYS A C 1
ATOM 1528 O O . LYS A 1 207 ? 4.039 9.126 1.591 1.00 89.56 207 LYS A O 1
ATOM 1533 N N . PRO A 1 208 ? 2.679 10.038 0.048 1.00 85.44 208 PRO A N 1
ATOM 1534 C CA . PRO A 1 208 ? 3.656 11.034 -0.401 1.00 85.44 208 PRO A CA 1
ATOM 1535 C C . PRO A 1 208 ? 4.113 11.990 0.711 1.00 85.44 208 PRO A C 1
ATOM 1537 O O . PRO A 1 208 ? 5.230 12.497 0.651 1.00 85.44 208 PRO A O 1
ATOM 1540 N N . GLU A 1 209 ? 3.284 12.212 1.729 1.00 90.44 209 GLU A N 1
ATOM 1541 C CA . GLU A 1 209 ? 3.569 13.058 2.888 1.00 90.44 209 GLU A CA 1
ATOM 1542 C C . GLU A 1 209 ? 4.607 12.468 3.857 1.00 90.44 209 GLU A C 1
ATOM 1544 O O . GLU A 1 209 ? 5.288 13.228 4.543 1.00 90.44 209 GLU A O 1
ATOM 1549 N N . LEU A 1 210 ? 4.772 11.139 3.880 1.00 89.12 210 LEU A N 1
ATOM 1550 C CA . LEU A 1 210 ? 5.771 10.437 4.705 1.00 89.12 210 LEU A CA 1
ATOM 1551 C C . LEU A 1 210 ? 7.003 9.993 3.901 1.00 89.12 210 LEU A C 1
ATOM 1553 O O . LEU A 1 210 ? 8.038 9.653 4.472 1.00 89.12 210 LEU A O 1
ATOM 1557 N N . GLY A 1 211 ? 6.919 10.050 2.571 1.00 90.69 211 GLY A N 1
ATOM 1558 C CA . GLY A 1 211 ? 8.031 9.826 1.656 1.00 90.69 211 GLY A CA 1
ATOM 1559 C C . GLY A 1 211 ? 7.919 8.535 0.837 1.00 90.69 211 GLY A C 1
ATOM 1560 O O . GLY A 1 211 ? 7.137 7.635 1.142 1.00 90.69 211 GLY A O 1
ATOM 1561 N N . PRO A 1 212 ? 8.730 8.408 -0.229 1.00 91.88 212 PRO A N 1
ATOM 1562 C CA . PRO A 1 212 ? 8.592 7.335 -1.215 1.00 91.88 212 PRO A CA 1
ATOM 1563 C C . PRO A 1 212 ? 8.927 5.941 -0.670 1.00 91.88 212 PRO A C 1
ATOM 1565 O O . PRO A 1 212 ? 8.485 4.953 -1.237 1.00 91.88 212 PRO A O 1
ATOM 1568 N N . GLY A 1 213 ? 9.704 5.843 0.411 1.00 92.56 213 GLY A N 1
ATOM 1569 C CA . GLY A 1 213 ? 10.089 4.567 1.022 1.00 92.56 213 GLY A CA 1
ATOM 1570 C C . GLY A 1 213 ? 9.140 4.073 2.110 1.00 92.56 213 GLY A C 1
ATOM 1571 O O . GLY A 1 213 ? 9.384 3.005 2.661 1.00 92.56 213 GLY A O 1
ATOM 1572 N N . PHE A 1 214 ? 8.111 4.849 2.454 1.00 95.38 214 PHE A N 1
ATOM 1573 C CA . PHE A 1 214 ? 7.244 4.562 3.590 1.00 95.38 214 PHE A CA 1
ATOM 1574 C C . PHE A 1 214 ? 6.057 3.683 3.193 1.00 95.38 214 PHE A C 1
ATOM 1576 O O . PHE A 1 214 ? 5.432 3.912 2.152 1.00 95.38 214 PHE A O 1
ATOM 1583 N N . ALA A 1 215 ? 5.730 2.716 4.047 1.00 94.25 215 ALA A N 1
ATOM 1584 C CA . ALA A 1 215 ? 4.448 2.024 4.046 1.00 94.25 215 ALA A CA 1
ATOM 1585 C C . ALA A 1 215 ? 4.054 1.621 5.469 1.00 94.25 215 ALA A C 1
ATOM 1587 O O . ALA A 1 215 ? 4.903 1.507 6.353 1.00 94.25 215 ALA A O 1
ATOM 1588 N N . ASP A 1 216 ? 2.777 1.340 5.670 1.00 93.81 216 ASP A N 1
ATOM 1589 C CA . ASP A 1 216 ? 2.231 0.950 6.961 1.00 93.81 216 ASP A CA 1
ATOM 1590 C C . ASP A 1 216 ? 1.104 -0.070 6.826 1.00 93.81 216 ASP A C 1
ATOM 1592 O O . ASP A 1 216 ? 0.498 -0.241 5.766 1.00 93.81 216 ASP A O 1
ATOM 1596 N N . PHE A 1 217 ? 0.845 -0.745 7.937 1.00 93.81 217 PHE A N 1
ATOM 1597 C CA . PHE A 1 217 ? -0.226 -1.706 8.103 1.00 93.81 217 PHE A CA 1
ATOM 1598 C C . PHE A 1 217 ? -0.789 -1.607 9.524 1.00 93.81 217 PHE A C 1
ATOM 1600 O O . PHE A 1 217 ? -0.058 -1.817 10.493 1.00 93.81 217 PHE A O 1
ATOM 1607 N N . THR A 1 218 ? -2.084 -1.322 9.658 1.00 93.00 218 THR A N 1
ATOM 1608 C CA . THR A 1 218 ? -2.765 -1.257 10.959 1.00 93.00 218 THR A CA 1
ATOM 1609 C C . THR A 1 218 ? -2.867 -2.647 11.599 1.00 93.00 218 THR A C 1
ATOM 1611 O O . THR A 1 218 ? -3.349 -3.601 10.985 1.00 93.00 218 THR A O 1
ATOM 1614 N N . MET A 1 219 ? -2.417 -2.767 12.848 1.00 91.25 219 MET A N 1
ATOM 1615 C CA . MET A 1 219 ? -2.436 -4.004 13.630 1.00 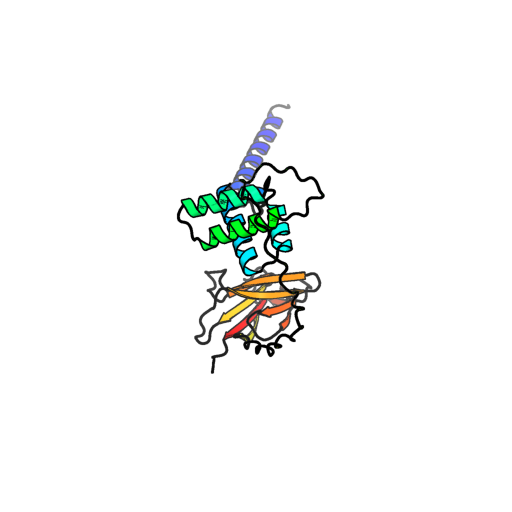91.25 219 MET A CA 1
ATOM 1616 C C . MET A 1 219 ? -3.750 -4.171 14.394 1.00 91.25 219 MET A C 1
ATOM 1618 O O . MET A 1 219 ? -4.402 -3.205 14.782 1.00 91.25 219 MET A O 1
ATOM 1622 N N . GLN A 1 220 ? -4.106 -5.423 14.671 1.00 88.31 220 GLN A N 1
ATOM 1623 C CA . GLN A 1 220 ? -5.200 -5.781 15.568 1.00 88.31 220 GLN A CA 1
ATOM 1624 C C . GLN A 1 220 ? -4.644 -6.227 16.921 1.00 88.31 220 GLN A C 1
ATOM 1626 O O . GLN A 1 220 ? -3.613 -6.902 17.004 1.00 88.31 220 GLN A O 1
ATOM 1631 N N . GLU A 1 221 ? -5.346 -5.870 17.994 1.00 84.31 221 GLU A N 1
ATOM 1632 C CA . GLU A 1 221 ? -4.977 -6.284 19.345 1.00 84.31 221 GLU A CA 1
ATOM 1633 C C . GLU A 1 221 ? -5.050 -7.808 19.506 1.00 84.31 221 GLU A C 1
ATOM 1635 O O . GLU A 1 221 ? -5.978 -8.466 19.037 1.00 84.31 221 GLU A O 1
ATOM 1640 N N . GLY A 1 222 ? -4.054 -8.379 20.186 1.00 84.94 222 GLY A N 1
ATOM 1641 C CA . GLY A 1 222 ? -3.990 -9.817 20.461 1.00 84.94 222 GLY A CA 1
ATOM 1642 C C . GLY A 1 222 ? -3.600 -10.697 19.267 1.00 84.94 222 GLY A C 1
ATOM 1643 O O . GLY A 1 222 ? -3.534 -11.914 19.429 1.00 84.94 222 GLY A O 1
ATOM 1644 N N . VAL A 1 223 ? -3.308 -10.117 18.098 1.00 91.75 223 VAL A N 1
ATOM 1645 C CA . VAL A 1 223 ? -2.843 -10.853 16.913 1.00 91.75 223 VAL A CA 1
ATOM 1646 C C . VAL A 1 223 ? -1.319 -10.785 16.809 1.00 91.75 223 VAL A C 1
ATOM 1648 O O . VAL A 1 223 ? -0.701 -9.751 17.069 1.00 91.75 223 VAL A O 1
ATOM 1651 N N . THR A 1 224 ? -0.708 -11.910 16.431 1.00 93.31 224 THR A N 1
ATOM 1652 C CA . THR A 1 224 ? 0.727 -11.993 16.139 1.00 93.31 224 THR A CA 1
ATOM 1653 C C . THR A 1 224 ? 0.944 -12.088 14.636 1.00 93.31 224 THR A C 1
ATOM 1655 O O . THR A 1 224 ? 0.332 -12.908 13.954 1.00 93.31 224 THR A O 1
ATOM 1658 N N . TYR A 1 225 ? 1.844 -11.257 14.133 1.00 94.50 225 TYR A N 1
ATOM 1659 C CA . TYR A 1 225 ? 2.139 -11.089 12.722 1.00 94.50 225 TYR A CA 1
ATOM 1660 C C . TYR A 1 225 ? 3.557 -11.559 12.392 1.00 94.50 225 TYR A C 1
ATOM 1662 O O . TYR A 1 225 ? 4.463 -11.558 13.234 1.00 94.50 225 TYR A O 1
ATOM 1670 N N . SER A 1 226 ? 3.742 -11.938 11.133 1.00 94.12 226 SER A N 1
ATOM 1671 C CA . SER A 1 226 ? 5.044 -12.133 10.504 1.00 94.12 226 SER A CA 1
ATOM 1672 C C . SER A 1 226 ? 5.163 -11.207 9.301 1.00 94.12 226 SER A C 1
ATOM 1674 O O . SER A 1 226 ? 4.285 -11.215 8.443 1.00 94.12 226 SER A O 1
ATOM 1676 N N . LEU A 1 227 ? 6.227 -10.411 9.247 1.00 94.00 227 LEU A N 1
ATOM 1677 C CA . LEU A 1 227 ? 6.512 -9.458 8.179 1.00 94.00 227 LEU A CA 1
ATOM 1678 C C . LEU A 1 227 ? 7.616 -10.010 7.278 1.00 94.00 227 LEU A C 1
ATOM 1680 O O . LEU A 1 227 ? 8.694 -10.368 7.753 1.00 94.00 227 LEU A O 1
ATOM 1684 N N . GLN A 1 228 ? 7.362 -10.014 5.975 1.00 92.50 228 GLN A N 1
ATOM 1685 C CA . GLN A 1 228 ? 8.335 -10.349 4.947 1.00 92.50 228 GLN A CA 1
ATOM 1686 C C . GLN A 1 228 ? 8.340 -9.277 3.864 1.00 92.50 228 GLN A C 1
ATOM 1688 O O . GLN A 1 228 ? 7.298 -8.943 3.304 1.00 92.50 228 GLN A O 1
ATOM 1693 N N . LEU A 1 229 ? 9.519 -8.775 3.515 1.00 91.62 229 LEU A N 1
ATOM 1694 C CA . LEU A 1 229 ? 9.679 -7.936 2.335 1.00 91.62 229 LEU A CA 1
ATOM 1695 C C . LEU A 1 229 ? 9.923 -8.850 1.125 1.00 91.62 229 LEU A C 1
ATOM 1697 O O . LEU A 1 229 ? 10.869 -9.629 1.137 1.00 91.62 229 LEU A O 1
ATOM 1701 N N . ILE A 1 230 ? 9.091 -8.782 0.080 1.00 88.31 230 ILE A N 1
ATOM 1702 C CA . ILE A 1 230 ? 9.164 -9.724 -1.060 1.00 88.31 230 ILE A CA 1
ATOM 1703 C C . ILE A 1 230 ? 10.502 -9.619 -1.802 1.00 88.31 230 ILE A C 1
ATOM 1705 O O . ILE A 1 230 ? 11.046 -10.613 -2.277 1.00 88.31 230 ILE A O 1
ATOM 1709 N N . GLN A 1 231 ? 11.040 -8.404 -1.886 1.00 83.88 231 GLN A N 1
ATOM 1710 C CA . GLN A 1 231 ? 12.347 -8.115 -2.480 1.00 83.88 231 GLN A CA 1
ATOM 1711 C C . GLN A 1 231 ? 13.458 -8.008 -1.427 1.00 83.88 231 GLN A C 1
ATOM 1713 O O . GLN A 1 231 ? 14.554 -7.550 -1.743 1.00 83.88 231 GLN A O 1
ATOM 1718 N N . GLY A 1 232 ? 13.177 -8.363 -0.175 1.00 80.75 232 GLY A N 1
ATOM 1719 C CA . GLY A 1 232 ? 14.145 -8.297 0.904 1.00 80.75 232 GLY A CA 1
ATOM 1720 C C . GLY A 1 232 ? 14.510 -9.661 1.464 1.00 80.75 232 GLY A C 1
ATOM 1721 O O . GLY A 1 232 ? 13.850 -10.671 1.225 1.00 80.75 232 GLY A O 1
ATOM 1722 N N . ASP A 1 233 ? 15.589 -9.662 2.225 1.00 77.56 233 ASP A N 1
ATOM 1723 C CA . ASP A 1 233 ? 16.013 -10.784 3.032 1.00 77.56 233 ASP A CA 1
ATOM 1724 C C . ASP A 1 233 ? 15.363 -10.697 4.412 1.00 77.56 233 ASP A C 1
ATOM 1726 O O . ASP A 1 233 ? 15.277 -9.629 5.025 1.00 77.56 233 ASP A O 1
ATOM 1730 N N . GLY A 1 234 ? 14.980 -11.859 4.932 1.00 73.38 234 GLY A N 1
ATOM 1731 C CA . GLY A 1 234 ? 14.479 -11.996 6.292 1.00 73.38 234 GLY A CA 1
ATOM 1732 C C . GLY A 1 234 ? 12.958 -12.076 6.391 1.00 73.38 234 GLY A C 1
ATOM 1733 O O . GLY A 1 234 ? 12.203 -11.509 5.603 1.00 73.38 234 GLY A O 1
ATOM 1734 N N . LEU A 1 235 ? 12.531 -12.839 7.394 1.00 86.38 235 LEU A N 1
ATOM 1735 C CA . LEU A 1 235 ? 11.157 -12.947 7.860 1.00 86.38 235 LEU A CA 1
ATOM 1736 C C . LEU A 1 235 ? 11.181 -12.560 9.336 1.00 86.38 235 LEU A C 1
ATOM 1738 O O . LEU A 1 235 ? 11.754 -13.281 10.154 1.00 86.38 235 LEU A O 1
ATOM 1742 N N . GLU A 1 236 ? 10.568 -11.435 9.677 1.00 90.94 236 GLU A N 1
ATOM 1743 C CA . GLU A 1 236 ? 10.432 -11.017 11.067 1.00 90.94 236 GLU A CA 1
ATOM 1744 C C . GLU A 1 236 ? 9.138 -11.608 11.621 1.00 90.94 236 GLU A C 1
ATOM 1746 O O . GLU A 1 236 ? 8.043 -11.227 11.221 1.00 90.94 236 GLU A O 1
ATOM 1751 N N . THR A 1 237 ? 9.258 -12.571 12.528 1.00 91.75 237 THR A N 1
ATOM 1752 C CA . THR A 1 237 ? 8.120 -13.246 13.169 1.00 91.75 237 THR A CA 1
ATOM 1753 C C . THR A 1 237 ? 7.885 -12.715 14.578 1.00 91.75 237 THR A C 1
ATOM 1755 O O . THR A 1 237 ? 8.823 -12.250 15.225 1.00 91.75 237 THR A O 1
ATOM 1758 N N . GLY A 1 238 ? 6.676 -12.892 15.113 1.00 88.88 238 GLY A N 1
ATOM 1759 C CA . GLY A 1 238 ? 6.387 -12.549 16.511 1.00 88.88 238 GLY 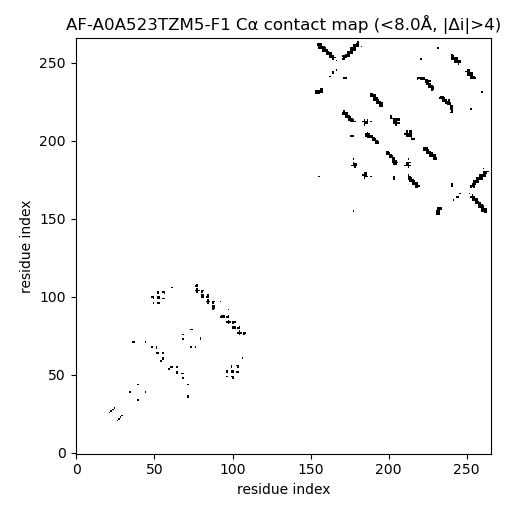A CA 1
ATOM 1760 C C . GLY A 1 238 ? 6.091 -11.065 16.721 1.00 88.88 238 GLY A C 1
ATOM 1761 O O . GLY A 1 238 ? 6.313 -10.540 17.809 1.00 88.88 238 GLY A O 1
ATOM 1762 N N . ILE A 1 239 ? 5.625 -10.380 15.677 1.00 91.81 239 ILE A N 1
ATOM 1763 C CA . ILE A 1 239 ? 5.297 -8.959 15.722 1.00 91.81 239 ILE A CA 1
ATOM 1764 C C . ILE A 1 239 ? 3.887 -8.830 16.292 1.00 91.81 239 ILE A C 1
ATOM 1766 O O . ILE A 1 239 ? 2.920 -9.227 15.655 1.00 91.81 239 ILE A O 1
ATOM 1770 N N . SER A 1 240 ? 3.749 -8.281 17.489 1.00 90.75 240 SER A N 1
ATOM 1771 C CA . SER A 1 240 ? 2.450 -8.005 18.110 1.00 90.75 240 SER A CA 1
ATOM 1772 C C . SER A 1 240 ? 2.443 -6.594 18.679 1.00 90.75 240 SER A C 1
ATOM 1774 O O . SER A 1 240 ? 3.507 -6.038 18.966 1.00 90.75 240 SER A O 1
ATOM 1776 N N . ALA A 1 241 ? 1.258 -6.010 18.860 1.00 86.75 241 ALA A N 1
ATOM 1777 C CA . ALA A 1 241 ? 1.134 -4.717 19.523 1.00 86.75 241 ALA A CA 1
ATOM 1778 C C . ALA A 1 241 ? 1.784 -4.798 20.915 1.00 86.75 241 ALA A C 1
ATOM 1780 O O . ALA A 1 241 ? 1.397 -5.619 21.751 1.00 86.75 241 ALA A O 1
ATOM 1781 N N . LYS A 1 242 ? 2.828 -3.998 21.140 1.00 84.12 242 LYS A N 1
ATOM 1782 C CA . LYS A 1 242 ? 3.534 -3.945 22.424 1.00 84.12 242 LYS A CA 1
ATOM 1783 C C . LYS A 1 242 ? 2.817 -2.947 23.321 1.00 84.12 242 LYS A C 1
ATOM 1785 O O . LYS A 1 242 ? 2.448 -1.879 22.855 1.00 84.12 242 LYS A O 1
ATOM 1790 N N . THR A 1 243 ? 2.631 -3.254 24.599 1.00 86.31 243 THR A N 1
ATOM 1791 C CA . THR A 1 243 ? 2.052 -2.278 25.531 1.00 86.31 243 THR A CA 1
ATOM 1792 C C . THR A 1 243 ? 3.084 -1.197 25.852 1.00 86.31 243 THR A C 1
ATOM 1794 O O . THR A 1 243 ? 4.133 -1.486 26.429 1.00 86.31 243 THR A O 1
ATOM 1797 N N . CYS A 1 244 ? 2.787 0.036 25.460 1.00 87.56 244 CYS A N 1
ATOM 1798 C CA . CYS A 1 244 ? 3.491 1.249 25.852 1.00 87.56 244 CYS A CA 1
ATOM 1799 C C . CYS A 1 244 ? 2.740 1.924 27.009 1.00 87.56 244 CYS A C 1
ATOM 1801 O O . CYS A 1 244 ? 1.573 1.626 27.257 1.00 87.56 244 CYS A O 1
ATOM 1803 N N . THR A 1 245 ? 3.403 2.827 27.724 1.00 88.38 245 THR A N 1
ATOM 1804 C CA . THR A 1 245 ? 2.800 3.615 28.807 1.00 88.38 245 THR A CA 1
ATOM 1805 C C . THR A 1 245 ? 2.978 5.084 28.476 1.00 88.38 245 THR A C 1
ATOM 1807 O O . THR A 1 245 ? 4.071 5.489 28.073 1.00 88.38 245 THR A O 1
ATOM 1810 N N . ASP A 1 246 ? 1.906 5.864 28.573 1.00 84.38 246 ASP A N 1
ATOM 1811 C CA . ASP A 1 246 ? 1.966 7.299 28.311 1.00 84.38 246 ASP A CA 1
ATOM 1812 C C . ASP A 1 246 ? 2.530 8.079 29.514 1.00 84.38 246 ASP A C 1
ATOM 1814 O O . ASP A 1 246 ? 2.971 7.505 30.514 1.00 84.38 246 ASP A O 1
ATOM 1818 N N . GLY A 1 247 ? 2.571 9.409 29.398 1.00 81.88 247 GLY A N 1
ATOM 1819 C CA . GLY A 1 247 ? 3.063 10.279 30.469 1.00 81.88 247 GLY A CA 1
ATOM 1820 C C . GLY A 1 247 ? 2.191 10.279 31.730 1.00 81.88 247 GLY A C 1
ATOM 1821 O O . GLY A 1 247 ? 2.687 10.654 32.793 1.00 81.88 247 GLY A O 1
ATOM 1822 N N . ASP A 1 248 ? 0.936 9.839 31.621 1.00 82.44 248 ASP A N 1
ATOM 1823 C CA . ASP A 1 248 ? -0.047 9.783 32.705 1.00 82.44 248 ASP A CA 1
ATOM 1824 C C . ASP A 1 248 ? -0.116 8.388 33.362 1.00 82.44 248 ASP A C 1
ATOM 1826 O O . ASP A 1 248 ? -0.726 8.225 34.420 1.00 82.44 248 ASP A O 1
ATOM 1830 N N . GLY A 1 249 ? 0.582 7.394 32.798 1.00 82.00 249 GLY A N 1
ATOM 1831 C CA . GLY A 1 249 ? 0.648 6.028 33.314 1.00 82.00 249 GLY A CA 1
ATOM 1832 C C . GLY A 1 249 ? -0.371 5.071 32.693 1.00 82.00 249 GLY A C 1
ATOM 1833 O O . GLY A 1 249 ? -0.440 3.917 33.122 1.00 82.00 249 GLY A O 1
ATOM 1834 N N . GLU A 1 250 ? -1.137 5.509 31.694 1.00 85.44 250 GLU A N 1
ATOM 1835 C CA . GLU A 1 250 ? -2.134 4.680 31.021 1.00 85.44 250 GLU A CA 1
ATOM 1836 C C . GLU A 1 250 ? -1.473 3.795 29.946 1.00 85.44 250 GLU A C 1
ATOM 1838 O O . GLU A 1 250 ? -0.609 4.252 29.182 1.00 85.44 250 GLU A O 1
ATOM 1843 N N . PRO A 1 251 ? -1.824 2.496 29.884 1.00 87.06 251 PRO A N 1
ATOM 1844 C CA . PRO A 1 251 ? -1.289 1.590 28.883 1.00 87.06 251 PRO A CA 1
ATOM 1845 C C . PRO A 1 251 ? -1.967 1.800 27.523 1.00 87.06 251 PRO A C 1
ATOM 1847 O O . PRO A 1 251 ? -3.191 1.841 27.430 1.00 87.06 251 PRO A O 1
ATOM 1850 N N . TYR A 1 252 ? -1.178 1.832 26.451 1.00 87.25 252 TYR A N 1
ATOM 1851 C CA . TYR A 1 252 ? -1.675 1.875 25.073 1.00 87.25 252 TYR A CA 1
ATOM 1852 C C . TYR A 1 252 ? -0.890 0.931 24.155 1.00 87.25 252 TYR A C 1
ATOM 1854 O O . TYR A 1 252 ? 0.217 0.491 24.476 1.00 87.25 252 TYR A O 1
ATOM 1862 N N . ALA A 1 253 ? -1.471 0.587 23.007 1.00 88.50 253 ALA A N 1
ATOM 1863 C CA . ALA A 1 253 ? -0.842 -0.273 22.012 1.00 88.50 253 ALA A CA 1
ATOM 1864 C C . ALA A 1 253 ? 0.187 0.509 21.174 1.00 88.50 253 ALA A C 1
ATOM 1866 O O . ALA A 1 253 ? -0.157 1.424 20.433 1.00 88.50 253 ALA A O 1
ATOM 1867 N N . GLY A 1 254 ? 1.457 0.128 21.280 1.00 88.62 254 GLY A N 1
ATOM 1868 C CA . GLY A 1 254 ? 2.563 0.668 20.500 1.00 88.62 254 GLY A CA 1
ATOM 1869 C C . GLY A 1 254 ? 2.605 0.144 19.069 1.00 88.62 254 GLY A C 1
ATOM 1870 O O . GLY A 1 254 ? 2.041 -0.902 18.739 1.00 88.62 254 GLY A O 1
ATOM 1871 N N . SER A 1 255 ? 3.318 0.879 18.228 1.00 92.00 255 SER A N 1
ATOM 1872 C CA . SER A 1 255 ? 3.573 0.557 16.825 1.00 92.00 255 SER A CA 1
ATOM 1873 C C . SER A 1 255 ? 4.972 -0.041 16.636 1.00 92.00 255 SER A C 1
ATOM 1875 O O . SER A 1 255 ? 5.805 -0.005 17.541 1.00 92.00 255 SER A O 1
ATOM 1877 N N . TRP A 1 256 ? 5.259 -0.560 15.446 1.00 94.06 256 TRP A N 1
ATOM 1878 C CA . TRP A 1 256 ? 6.584 -1.045 15.050 1.00 94.06 256 TRP A CA 1
ATOM 1879 C C . TRP A 1 256 ? 7.132 -0.254 13.866 1.00 94.06 256 TRP A C 1
ATOM 1881 O O . TRP A 1 256 ? 6.368 0.182 13.012 1.00 94.06 256 TRP A O 1
ATOM 1891 N N . LEU A 1 257 ? 8.455 -0.122 13.784 1.00 94.44 257 LEU A N 1
ATOM 1892 C CA . LEU A 1 257 ? 9.176 0.400 12.627 1.00 94.44 257 LEU A CA 1
ATOM 1893 C C . LEU A 1 257 ? 10.276 -0.570 12.205 1.00 94.44 257 LEU A C 1
ATOM 1895 O O . LEU A 1 257 ? 11.145 -0.926 13.004 1.00 94.44 257 LEU A O 1
ATOM 1899 N N . PHE A 1 258 ? 10.261 -0.942 10.929 1.00 94.62 258 PHE A N 1
ATOM 1900 C CA . PHE A 1 258 ? 11.276 -1.768 10.288 1.00 94.62 258 PHE A CA 1
ATOM 1901 C C . PHE A 1 258 ? 11.944 -0.983 9.161 1.00 94.62 258 PHE A C 1
ATOM 1903 O O . PHE A 1 258 ? 11.294 -0.594 8.192 1.00 94.62 258 PHE A O 1
ATOM 1910 N N . THR A 1 259 ? 13.251 -0.772 9.268 1.00 94.19 259 THR A N 1
ATOM 1911 C CA . THR A 1 259 ? 14.038 -0.086 8.243 1.00 94.19 259 THR A CA 1
ATOM 1912 C C . THR A 1 259 ? 14.831 -1.102 7.443 1.00 94.19 259 THR A C 1
ATOM 1914 O O . THR A 1 259 ? 15.698 -1.794 7.985 1.00 94.19 259 THR A O 1
ATOM 1917 N N . TYR A 1 260 ? 14.565 -1.154 6.144 1.00 93.44 260 TYR A N 1
ATOM 1918 C CA . TYR A 1 260 ? 15.277 -1.993 5.189 1.00 93.44 260 TYR A CA 1
ATOM 1919 C C . TYR A 1 260 ? 16.193 -1.131 4.331 1.00 93.44 260 TYR A C 1
ATOM 1921 O O . TYR A 1 260 ? 15.793 -0.055 3.888 1.00 93.44 260 TYR A O 1
ATOM 1929 N N . GLN A 1 261 ? 17.403 -1.607 4.058 1.00 92.31 261 GLN A N 1
ATOM 1930 C CA . GLN A 1 261 ? 18.357 -0.908 3.207 1.00 92.31 261 GLN A CA 1
ATOM 1931 C C . GLN A 1 261 ? 18.829 -1.803 2.072 1.00 92.31 261 GLN A C 1
ATOM 1933 O O . GLN A 1 261 ? 19.049 -2.999 2.258 1.00 92.31 261 GLN A O 1
ATOM 1938 N N . GLN A 1 262 ? 18.994 -1.219 0.889 1.00 89.38 262 GLN A N 1
ATOM 1939 C CA . GLN A 1 262 ? 19.547 -1.942 -0.242 1.00 89.38 262 GLN A CA 1
ATOM 1940 C C . GLN A 1 262 ? 21.025 -2.261 0.002 1.00 89.38 262 GLN A C 1
ATOM 1942 O O . GLN A 1 262 ? 21.835 -1.346 0.167 1.00 89.38 262 GLN A O 1
ATOM 1947 N N . SER A 1 263 ? 21.380 -3.544 -0.024 1.00 79.56 263 SER A N 1
ATOM 1948 C CA . SER A 1 263 ? 22.774 -3.979 -0.027 1.00 79.56 263 SER A CA 1
ATOM 1949 C C . SER A 1 263 ? 23.455 -3.432 -1.281 1.00 79.56 263 SER A C 1
ATOM 1951 O O . SER A 1 263 ? 22.976 -3.632 -2.400 1.00 79.56 263 SER A O 1
ATOM 1953 N N . ALA A 1 264 ? 24.555 -2.696 -1.105 1.00 63.69 264 ALA A N 1
ATOM 1954 C CA . ALA A 1 264 ? 25.328 -2.196 -2.233 1.00 63.69 264 ALA A CA 1
ATOM 1955 C C . ALA A 1 264 ? 25.786 -3.387 -3.090 1.00 63.69 264 ALA A C 1
ATOM 1957 O O . ALA A 1 264 ? 26.377 -4.335 -2.570 1.00 63.69 264 ALA A O 1
ATOM 1958 N N . ALA A 1 265 ? 25.483 -3.355 -4.390 1.00 52.78 265 ALA A N 1
ATOM 1959 C CA . ALA A 1 265 ? 25.994 -4.357 -5.315 1.00 52.78 265 ALA A CA 1
ATOM 1960 C C . ALA A 1 265 ? 27.539 -4.298 -5.315 1.00 52.78 265 ALA A C 1
ATOM 1962 O O . ALA A 1 265 ? 28.076 -3.185 -5.355 1.00 52.78 265 ALA A O 1
ATOM 1963 N N . PRO A 1 266 ? 28.243 -5.441 -5.220 1.00 43.50 266 PRO A N 1
ATOM 1964 C CA . PRO A 1 266 ? 29.704 -5.487 -5.278 1.00 43.50 266 PRO A CA 1
ATOM 1965 C C . PRO A 1 266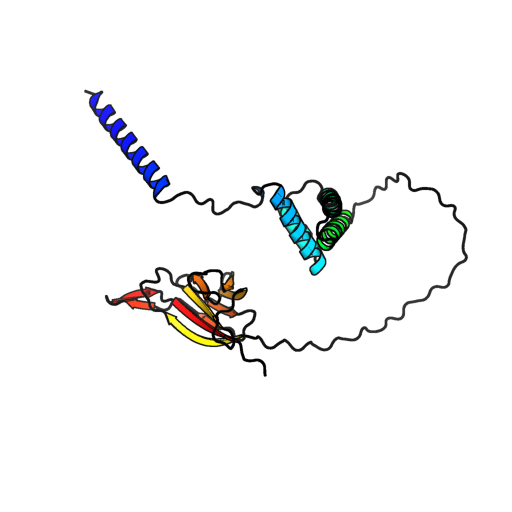 ? 30.262 -5.096 -6.652 1.00 43.50 266 PRO A C 1
ATOM 1967 O O . PRO A 1 266 ? 29.557 -5.292 -7.671 1.00 43.50 266 PRO A O 1
#

Sequence (266 aa):
MSRLGNFALIIGLLLGFAAGLFYSWTINPVEYIDSSPDSLREDFKSDYLTLIASAYVATGDADRARARLAWVQITDPASTLGRMAQSRLAAGRPEAEARALAQLAAMLGERPSPLIATPTPHGAATTTPLPPSPTFTPTVTPSPTLPPTATASAPFSLTAKGDICDPALQETQIQILVLNAAEHGVAGVEALVVWDTGQSTFFTGLKPELGPGFADFTMQEGVTYSLQLIQGDGLETGISAKTCTDGDGEPYAGSWLFTYQQSAAP